Protein AF-A0A7S0EMN3-F1 (afdb_monomer_lite)

Sequence (270 aa):
RSTNPNSERSDKSTHEHTQQQQSMTTAVAKLRECLALQSAACDNGQRILQLCVIDHATGHGSTPHLHLQFHLGATRSTHTSPWSQIDHVTLADLRTAVAELPNTLQAPHPLLHIHPNNGGSNARNTPVPTQRSYVEELPRGKLSDASLLADRTCPVCIECFNAGDELVVLPCQGLHVSHWACLQPWLAMAHTCPSCRFELPTAKPAIPEGGAAPMQKAWAEMRRLQAPPPPAAIPLLVGAPVLGAPCTSTTPSWVRAGLSNARRLLPRAR

Radius of gyration: 29.7 Å; chains: 1; bounding box: 110×68×69 Å

InterPro domains:
  IPR001841 Zinc finger, RING-type [PF13639] (153-197)
  IPR001841 Zinc finger, RING-type [PS50089] (154-197)
  IPR013083 Zinc finger, RING/FYVE/PHD-type [G3DSA:3.30.40.10] (117-203)

Foldseek 3Di:
DDDDPVVVVVVVVVVVVVVLVVLLVVLLVVLLVVQVVQQVPQPDLKGFAAKEWEWPQPDPPDFTKIWIKTFIGRPPDTDIDPTDIGGNDGPVSVVVSQVPDDDDPSYHGHHYHYDYHPPDDDDPPQAFAADPVQLVLWQKDFFQALVVQVVHAALQPRHRDHGGFIKTFDLDPVRDIHGNVRVVVVRRRHQADSRPRPGHHGPDDPDPPPPPPSRVVNNVVSCVRNDHDDPDPDPPCPDDDDDDDDDDDDDDDDDDDDDDDDDDDDDDDD

pLDDT: mean 71.39, std 18.23, range [32.22, 96.5]

Secondary structure (DSSP, 8-state):
----TTHHHHHHHHHHHHHHHHHHHHHHHHHHHHHHHHHHT--TT-EEEEEEEEE-TTSTTSPPEEEEEEEEESSS-EEEPPPEEEET--HHHHHHHHHTS---SSSPPPEEEEEP---S-TTS-SPPPBPHHHHHHS-EEE-S-GGGGTT-B-TTT-PBP-TT-EEEE--STT--EEEHHHHHHHHHH-SB-TTT-PBPPBSS----TTTHHHHHHHHHHHHHHHSPPPPP--------------------------------------

Structure (mmCIF, N/CA/C/O backbone):
data_AF-A0A7S0EMN3-F1
#
_entry.id   AF-A0A7S0EMN3-F1
#
loop_
_atom_site.group_PDB
_atom_site.id
_atom_site.type_symbol
_atom_site.label_atom_id
_atom_site.label_alt_id
_atom_site.label_comp_id
_atom_site.label_asym_id
_atom_site.label_entity_id
_atom_site.label_seq_id
_atom_site.pdbx_PDB_ins_code
_atom_site.Cartn_x
_atom_site.Cartn_y
_atom_site.Cartn_z
_atom_site.occupancy
_atom_site.B_iso_or_equiv
_atom_site.auth_seq_id
_atom_site.auth_comp_id
_atom_site.auth_asym_id
_atom_site.auth_atom_id
_atom_site.pdbx_PDB_model_num
ATOM 1 N N . ARG A 1 1 ? 58.862 19.758 -31.520 1.00 40.88 1 ARG A N 1
ATOM 2 C CA . ARG A 1 1 ? 57.380 19.806 -31.500 1.00 40.88 1 ARG A CA 1
ATOM 3 C C . ARG A 1 1 ? 56.921 18.666 -30.596 1.00 40.88 1 ARG A C 1
ATOM 5 O O . ARG A 1 1 ? 56.812 17.549 -31.069 1.00 40.88 1 ARG A O 1
ATOM 12 N N . SER A 1 2 ? 56.828 18.922 -29.289 1.00 40.16 2 SER A N 1
ATOM 13 C CA . SER A 1 2 ? 56.463 17.909 -28.289 1.00 40.16 2 SER A CA 1
ATOM 14 C C . SER A 1 2 ? 54.959 18.019 -28.056 1.00 40.16 2 SER A C 1
ATOM 16 O O . SER A 1 2 ? 54.504 19.002 -27.476 1.00 40.16 2 SER A O 1
ATOM 18 N N . THR A 1 3 ? 54.177 17.100 -28.616 1.00 49.97 3 THR A N 1
ATOM 19 C CA . THR A 1 3 ? 52.733 17.013 -28.366 1.00 49.97 3 THR A CA 1
ATOM 20 C C . THR A 1 3 ? 52.535 16.340 -27.016 1.00 49.97 3 THR A C 1
ATOM 22 O O . THR A 1 3 ? 52.904 15.183 -26.835 1.00 49.97 3 THR A O 1
ATOM 25 N N . ASN A 1 4 ? 52.029 17.106 -26.053 1.00 42.38 4 ASN A N 1
ATOM 26 C CA . ASN A 1 4 ? 51.781 16.665 -24.689 1.00 42.38 4 ASN A CA 1
ATOM 27 C C . ASN A 1 4 ? 50.533 15.752 -24.672 1.00 42.38 4 ASN A C 1
ATOM 29 O O . ASN A 1 4 ? 49.439 16.257 -24.917 1.00 42.38 4 ASN A O 1
ATOM 33 N N . PRO A 1 5 ? 50.646 14.444 -24.376 1.00 48.62 5 PRO A N 1
ATOM 34 C CA . PRO A 1 5 ? 49.526 13.492 -24.450 1.00 48.62 5 PRO A CA 1
ATOM 35 C C . PRO A 1 5 ? 48.467 13.693 -23.348 1.00 48.62 5 PRO A C 1
ATOM 37 O O . PRO A 1 5 ? 47.473 12.972 -23.293 1.00 48.62 5 PRO A O 1
ATOM 40 N N . ASN A 1 6 ? 48.676 14.661 -22.449 1.00 46.03 6 ASN A N 1
ATOM 41 C CA . ASN A 1 6 ? 47.806 14.909 -21.304 1.00 46.03 6 ASN A CA 1
ATOM 42 C C . ASN A 1 6 ? 46.660 15.901 -21.592 1.00 46.03 6 ASN A C 1
ATOM 44 O O . ASN A 1 6 ? 45.712 15.952 -20.814 1.00 46.03 6 ASN A O 1
ATOM 48 N N . SER A 1 7 ? 46.702 16.668 -22.693 1.00 45.75 7 SER A N 1
ATOM 49 C CA . SER A 1 7 ? 45.587 17.561 -23.061 1.00 45.75 7 SER A CA 1
ATOM 50 C C . SER A 1 7 ? 44.411 16.794 -23.678 1.00 45.75 7 SER A C 1
ATOM 52 O O . SER A 1 7 ? 43.263 17.058 -23.344 1.00 45.75 7 SER A O 1
ATOM 54 N N . GLU A 1 8 ? 44.681 15.759 -24.481 1.00 43.41 8 GLU A N 1
ATOM 55 C CA . GLU A 1 8 ? 43.640 14.970 -25.165 1.00 43.41 8 GLU A CA 1
ATOM 56 C C . GLU A 1 8 ? 42.802 14.093 -24.211 1.00 43.41 8 GLU A C 1
ATOM 58 O O . GLU A 1 8 ? 41.670 13.724 -24.529 1.00 43.41 8 GLU A O 1
ATOM 63 N N . ARG A 1 9 ? 43.330 13.757 -23.025 1.00 44.34 9 ARG A N 1
ATOM 64 C CA . ARG A 1 9 ? 42.634 12.926 -22.025 1.00 44.34 9 ARG A CA 1
ATOM 65 C C . ARG A 1 9 ? 41.658 13.732 -21.156 1.00 44.34 9 ARG A C 1
ATOM 67 O O . ARG A 1 9 ? 40.607 13.202 -20.800 1.00 44.34 9 ARG A O 1
ATOM 74 N N . SER A 1 10 ? 41.963 14.999 -20.863 1.00 43.84 10 SER A N 1
ATOM 75 C CA . SER A 1 10 ? 41.033 15.909 -20.172 1.00 43.84 10 SER A CA 1
ATOM 76 C C . SER A 1 10 ? 39.867 16.339 -21.065 1.00 43.84 10 SER A C 1
ATOM 78 O O . SER A 1 10 ? 38.734 16.411 -20.586 1.00 43.84 10 SER A O 1
ATOM 80 N N . ASP A 1 11 ? 40.112 16.551 -22.360 1.00 52.00 11 ASP A N 1
ATOM 81 C CA . ASP A 1 11 ? 39.066 16.959 -23.306 1.00 52.00 11 ASP A CA 1
ATOM 82 C C . ASP A 1 11 ? 38.083 15.816 -23.608 1.00 52.00 11 ASP A C 1
ATOM 84 O O . ASP A 1 11 ? 36.878 16.053 -23.683 1.00 52.00 11 ASP A O 1
ATOM 88 N N . LYS A 1 12 ? 38.556 14.559 -23.682 1.00 50.62 12 LYS A N 1
ATOM 89 C CA . LYS A 1 12 ? 37.681 13.374 -23.798 1.00 50.62 12 LYS A CA 1
ATOM 90 C C . LYS A 1 12 ? 36.789 13.177 -22.577 1.00 50.62 12 LYS A C 1
ATOM 92 O O . LYS A 1 12 ? 35.583 13.050 -22.741 1.00 50.62 12 LYS A O 1
ATOM 97 N N . SER A 1 13 ? 37.366 13.240 -21.376 1.00 50.75 13 SER A N 1
ATOM 98 C CA . SER A 1 13 ? 36.611 13.115 -20.125 1.00 50.75 13 SER A CA 1
ATOM 99 C C . SER A 1 13 ? 35.532 14.200 -20.019 1.00 50.75 13 SER A C 1
ATOM 101 O O . SER A 1 13 ? 34.365 13.908 -19.775 1.00 50.75 13 SER A O 1
ATOM 103 N N . THR A 1 14 ? 35.878 15.457 -20.308 1.00 56.53 14 THR A N 1
ATOM 104 C CA . THR A 1 14 ? 34.922 16.575 -20.250 1.00 56.53 14 THR A CA 1
ATOM 105 C C . THR A 1 14 ? 33.814 16.450 -21.305 1.00 56.53 14 THR A C 1
ATOM 107 O O . THR A 1 14 ? 32.649 16.728 -21.003 1.00 56.53 14 THR A O 1
ATOM 110 N N . HIS A 1 15 ? 34.134 15.986 -22.520 1.00 54.12 15 HIS A N 1
ATOM 111 C CA . HIS A 1 15 ? 33.134 15.713 -23.556 1.00 54.12 15 HIS A CA 1
ATOM 112 C C . HIS A 1 15 ? 32.215 14.542 -23.195 1.00 54.12 15 HIS A C 1
ATOM 114 O O . HIS A 1 15 ? 31.003 14.682 -23.336 1.00 54.12 15 HIS A O 1
ATOM 120 N N . GLU A 1 16 ? 32.751 13.434 -22.681 1.00 52.94 16 GLU A N 1
ATOM 121 C CA . GLU A 1 16 ? 31.968 12.274 -22.234 1.00 52.94 16 GLU A CA 1
ATOM 122 C C . GLU A 1 16 ? 31.046 12.646 -21.067 1.00 52.94 16 GLU A C 1
ATOM 124 O O . GLU A 1 16 ? 29.853 12.352 -21.110 1.00 52.94 16 GLU A O 1
ATOM 129 N N . HIS A 1 17 ? 31.549 13.398 -20.083 1.00 56.47 17 HIS A N 1
ATOM 130 C CA . HIS A 1 17 ? 30.739 13.915 -18.980 1.00 56.47 17 HIS A CA 1
ATOM 131 C C . HIS A 1 17 ? 29.630 14.862 -19.465 1.00 56.47 17 HIS A C 1
ATOM 133 O O . HIS A 1 17 ? 28.491 14.742 -19.019 1.00 56.47 17 HIS A O 1
ATOM 139 N N . THR A 1 18 ? 29.916 15.763 -20.409 1.00 55.41 18 THR A N 1
ATOM 140 C CA . THR A 1 18 ? 28.910 16.695 -20.957 1.00 55.41 18 THR A CA 1
ATOM 141 C C . THR A 1 18 ? 27.853 15.966 -21.790 1.00 55.41 18 THR A C 1
ATOM 143 O O . THR A 1 18 ? 26.664 16.265 -21.685 1.00 55.41 18 THR A O 1
ATOM 146 N N . GLN A 1 19 ? 28.264 14.970 -22.576 1.00 58.19 19 GLN A N 1
ATOM 147 C CA . GLN A 1 19 ? 27.384 14.171 -23.430 1.00 58.19 19 GLN A CA 1
ATOM 148 C C . GLN A 1 19 ? 26.509 13.217 -22.602 1.00 58.19 19 GLN A C 1
ATOM 150 O O . GLN A 1 19 ? 25.326 13.039 -22.899 1.00 58.19 19 GLN A O 1
ATOM 155 N N . GLN A 1 20 ? 27.047 12.673 -21.509 1.00 55.66 20 GLN A N 1
ATOM 156 C CA . GLN A 1 20 ? 26.299 11.878 -20.537 1.00 55.66 20 GLN A CA 1
ATOM 157 C C . GLN A 1 20 ? 25.309 12.748 -19.746 1.00 55.66 20 GLN A C 1
ATOM 159 O O . GLN A 1 20 ? 24.150 12.360 -19.597 1.00 55.66 20 GLN A O 1
ATOM 164 N N . GLN A 1 21 ? 25.701 13.967 -19.358 1.00 55.84 21 GLN A N 1
ATOM 165 C CA . GLN A 1 21 ? 24.810 14.943 -18.719 1.00 55.84 21 GLN A CA 1
ATOM 166 C C . GLN A 1 21 ? 23.668 15.387 -19.657 1.00 55.84 21 GLN A C 1
ATOM 168 O O . GLN A 1 21 ? 22.520 15.463 -19.226 1.00 55.84 21 GLN A O 1
ATOM 173 N N . GLN A 1 22 ? 23.951 15.641 -20.943 1.00 58.75 22 GLN A N 1
ATOM 174 C CA . GLN A 1 22 ? 22.946 16.005 -21.958 1.00 58.75 22 GLN A CA 1
ATOM 175 C C . GLN A 1 22 ? 22.002 14.845 -22.314 1.00 58.75 22 GLN A C 1
ATOM 177 O O . GLN A 1 22 ? 20.811 15.061 -22.552 1.00 58.75 22 GLN A O 1
ATOM 182 N N . SER A 1 23 ? 22.508 13.609 -22.324 1.00 57.28 23 SER A N 1
ATOM 183 C CA . SER A 1 23 ? 21.687 12.408 -22.511 1.00 57.28 23 SER A CA 1
ATOM 184 C C . SER A 1 23 ? 20.709 12.217 -21.344 1.00 57.28 23 SER A C 1
ATOM 186 O O . SER A 1 23 ? 19.511 12.038 -21.565 1.00 57.28 23 SER A O 1
ATOM 188 N N . MET A 1 24 ? 21.184 12.375 -20.102 1.00 58.09 24 MET A N 1
ATOM 189 C CA . MET A 1 24 ? 20.351 12.272 -18.897 1.00 58.09 24 MET A CA 1
ATOM 190 C C . MET A 1 24 ? 19.282 13.373 -18.816 1.00 58.09 24 MET A C 1
ATOM 192 O O . MET A 1 24 ? 18.127 13.083 -18.507 1.00 58.09 24 MET A O 1
ATOM 196 N N . THR A 1 25 ? 19.605 14.628 -19.149 1.00 67.31 25 THR A N 1
ATOM 197 C CA . THR A 1 25 ? 18.603 15.715 -19.145 1.00 67.31 25 THR A CA 1
ATOM 198 C C . THR A 1 25 ? 17.527 15.521 -20.215 1.00 67.31 25 THR A C 1
ATOM 200 O O . THR A 1 25 ? 16.350 15.784 -19.959 1.00 67.31 25 THR A O 1
ATOM 203 N N . THR A 1 26 ? 17.896 14.989 -21.382 1.00 74.12 26 THR A N 1
ATOM 204 C CA . THR A 1 26 ? 16.947 14.640 -22.453 1.00 74.12 26 THR A CA 1
ATOM 205 C C . THR A 1 26 ? 16.046 13.467 -22.050 1.00 74.12 26 THR A C 1
ATOM 207 O O . THR A 1 26 ? 14.854 13.457 -22.357 1.00 74.12 26 THR A O 1
ATOM 210 N N . ALA A 1 27 ? 16.588 12.489 -21.327 1.00 71.75 27 ALA A N 1
ATOM 211 C CA . ALA A 1 27 ? 15.856 11.317 -20.859 1.00 71.75 27 ALA A CA 1
ATOM 212 C C . ALA A 1 27 ? 14.788 11.666 -19.807 1.00 71.75 27 ALA A C 1
ATOM 214 O O . ALA A 1 27 ? 13.637 11.237 -19.911 1.00 71.75 27 ALA A O 1
ATOM 215 N N . VAL A 1 28 ? 15.129 12.533 -18.849 1.00 74.62 28 VAL A N 1
ATOM 216 C CA . VAL A 1 28 ? 14.168 13.056 -17.862 1.00 74.62 28 VAL A CA 1
ATOM 217 C C . VAL A 1 28 ? 13.097 13.927 -18.529 1.00 74.62 28 VAL A C 1
ATOM 219 O O . VAL A 1 28 ? 11.931 13.877 -18.137 1.00 74.62 28 VAL A O 1
ATOM 222 N N . ALA A 1 29 ? 13.445 14.684 -19.576 1.00 78.88 29 ALA A N 1
ATOM 223 C CA . ALA A 1 29 ? 12.465 15.441 -20.355 1.00 78.88 29 ALA A CA 1
ATOM 224 C C . ALA A 1 29 ? 11.449 14.520 -21.057 1.00 78.88 29 ALA A C 1
ATOM 226 O O . ALA A 1 29 ? 10.248 14.757 -20.944 1.00 78.88 29 ALA A O 1
ATOM 227 N N . LYS A 1 30 ? 11.907 13.425 -21.683 1.00 79.00 30 LYS A N 1
ATOM 228 C CA . LYS A 1 30 ? 11.027 12.401 -22.283 1.00 79.00 30 LYS A CA 1
ATOM 229 C C . LYS A 1 30 ? 10.105 11.750 -21.256 1.00 79.00 30 LYS A C 1
ATOM 231 O O . LYS A 1 30 ? 8.939 11.494 -21.544 1.00 79.00 30 LYS A O 1
ATOM 236 N N . LEU A 1 31 ? 10.610 11.497 -20.049 1.00 82.38 31 LEU A N 1
ATOM 237 C CA . LEU A 1 31 ? 9.802 10.974 -18.952 1.00 82.38 31 LEU A CA 1
ATOM 238 C C . LEU A 1 31 ? 8.687 11.953 -18.552 1.00 82.38 31 LEU A C 1
ATOM 240 O O . LEU A 1 31 ? 7.529 11.547 -18.433 1.00 82.38 31 LEU A O 1
ATOM 244 N N . ARG A 1 32 ? 9.018 13.238 -18.374 1.00 81.31 32 ARG A N 1
ATOM 245 C CA . ARG A 1 32 ? 8.029 14.283 -18.063 1.00 81.31 32 ARG A CA 1
ATOM 246 C C . ARG A 1 32 ? 6.999 14.440 -19.182 1.00 81.31 32 ARG A C 1
ATOM 248 O O . ARG A 1 32 ? 5.809 14.539 -18.898 1.00 81.31 32 ARG A O 1
ATOM 255 N N . GLU A 1 33 ? 7.436 14.410 -20.437 1.00 82.81 33 GLU A N 1
ATOM 256 C CA . GLU A 1 33 ? 6.554 14.463 -21.605 1.00 82.81 33 GLU A CA 1
ATOM 257 C C . GLU A 1 33 ? 5.614 13.251 -21.655 1.00 82.81 33 GLU A C 1
ATOM 259 O O . GLU A 1 33 ? 4.415 13.415 -21.856 1.00 82.81 33 GLU A O 1
ATOM 264 N N . CYS A 1 34 ? 6.113 12.044 -21.376 1.00 80.12 34 CYS A N 1
ATOM 265 C CA . CYS A 1 34 ? 5.291 10.837 -21.307 1.00 80.12 34 CYS A CA 1
ATOM 266 C C . CYS A 1 34 ? 4.221 10.938 -20.205 1.00 80.12 34 CYS A C 1
ATOM 268 O O . CYS A 1 34 ? 3.050 10.651 -20.456 1.00 80.12 34 CYS A O 1
ATOM 270 N N . LEU A 1 35 ? 4.594 11.414 -19.011 1.00 81.56 35 LEU A N 1
ATOM 271 C CA . LEU A 1 35 ? 3.655 11.666 -17.911 1.00 81.56 35 LEU A CA 1
ATOM 272 C C . LEU A 1 35 ? 2.586 12.700 -18.297 1.00 81.56 35 LEU A C 1
ATOM 274 O O . LEU A 1 35 ? 1.409 12.501 -17.996 1.00 81.56 35 LEU A O 1
ATOM 278 N N . ALA A 1 36 ? 2.983 13.774 -18.984 1.00 79.50 36 ALA A N 1
ATOM 279 C CA . ALA A 1 36 ? 2.085 14.833 -19.436 1.00 79.50 36 ALA A CA 1
ATOM 280 C C . ALA A 1 36 ? 1.140 14.375 -20.558 1.00 79.50 36 ALA A C 1
ATOM 282 O O . ALA A 1 36 ? -0.038 14.713 -20.543 1.00 79.50 36 ALA A O 1
ATOM 283 N N . LEU A 1 37 ? 1.620 13.576 -21.512 1.00 78.69 37 LEU A N 1
ATOM 284 C CA . LEU A 1 37 ? 0.790 13.029 -22.587 1.00 78.69 37 LEU A CA 1
ATOM 285 C C . LEU A 1 37 ? -0.252 12.050 -22.044 1.00 78.69 37 LEU A C 1
ATOM 287 O O . LEU A 1 37 ? -1.408 12.105 -22.450 1.00 78.69 37 LEU A O 1
ATOM 291 N N . GLN A 1 38 ? 0.129 11.182 -21.104 1.00 78.00 38 GLN A N 1
ATOM 292 C CA . GLN A 1 38 ? -0.807 10.236 -20.489 1.00 78.00 38 GLN A CA 1
ATOM 293 C C . GLN A 1 38 ? -1.816 10.937 -19.570 1.00 78.00 38 GLN A C 1
ATOM 295 O O . GLN A 1 38 ? -2.973 10.524 -19.510 1.00 78.00 38 GLN A O 1
ATOM 300 N N . SER A 1 39 ? -1.415 12.014 -18.883 1.00 73.75 39 SER A N 1
ATOM 301 C CA . SER A 1 39 ? -2.352 12.825 -18.098 1.00 73.75 39 SER A CA 1
ATOM 302 C C . SER A 1 39 ? -3.292 13.647 -18.985 1.00 73.75 39 SER A C 1
ATOM 304 O O . SER A 1 39 ? -4.473 13.745 -18.670 1.00 73.75 39 SER A O 1
ATOM 306 N N . ALA A 1 40 ? -2.811 14.171 -20.116 1.00 72.44 40 ALA A N 1
ATOM 307 C CA . ALA A 1 40 ? -3.624 14.893 -21.096 1.00 72.44 40 ALA A CA 1
ATOM 308 C C . ALA A 1 40 ? -4.567 13.974 -21.890 1.00 72.44 40 ALA A C 1
ATOM 310 O O . ALA A 1 40 ? -5.635 14.412 -22.301 1.00 72.44 40 ALA A O 1
ATOM 311 N N . ALA A 1 41 ? -4.197 12.703 -22.081 1.00 68.94 41 ALA A N 1
ATOM 312 C CA . ALA A 1 41 ? -5.037 11.684 -22.714 1.00 68.94 41 ALA A CA 1
ATOM 313 C C . ALA A 1 41 ? -6.179 11.180 -21.809 1.00 68.94 41 ALA A C 1
ATOM 315 O O . ALA A 1 41 ? -7.000 10.373 -22.242 1.00 68.94 41 ALA A O 1
ATOM 316 N N . CYS A 1 42 ? -6.231 11.617 -20.548 1.00 69.31 42 CYS A N 1
ATOM 317 C CA . CYS A 1 42 ? -7.336 11.309 -19.653 1.00 69.31 42 CYS A CA 1
ATOM 318 C C . CYS A 1 42 ? -8.549 12.206 -19.965 1.00 69.31 42 CYS A C 1
ATOM 320 O O . CYS A 1 42 ? -8.602 13.360 -19.542 1.00 69.31 42 CYS A O 1
ATOM 322 N N . ASP A 1 43 ? -9.556 11.668 -20.654 1.00 64.12 43 ASP A N 1
ATOM 323 C CA . ASP A 1 43 ? -10.833 12.360 -20.875 1.00 64.12 43 ASP A CA 1
ATOM 324 C C . ASP A 1 43 ? -11.715 12.373 -19.606 1.00 64.12 43 ASP A C 1
ATOM 326 O O . ASP A 1 43 ? -11.606 11.505 -18.737 1.00 64.12 43 ASP A O 1
ATOM 330 N N . ASN A 1 44 ? -12.650 13.330 -19.510 1.00 60.00 44 ASN A N 1
ATOM 331 C CA . ASN A 1 44 ? -13.772 13.336 -18.550 1.00 60.00 44 ASN A CA 1
ATOM 332 C C . ASN A 1 44 ? -13.410 12.966 -17.091 1.00 60.00 44 ASN A C 1
ATOM 334 O O . ASN A 1 44 ? -14.018 12.078 -16.489 1.00 60.00 44 ASN A O 1
ATOM 338 N N . GLY A 1 45 ? -12.433 13.655 -16.495 1.00 66.00 45 GLY A N 1
ATOM 339 C CA . GLY A 1 45 ? -12.100 13.498 -15.071 1.00 66.00 45 GLY A CA 1
ATOM 340 C C . GLY A 1 45 ? -11.369 12.197 -14.717 1.00 66.00 45 GLY A C 1
ATOM 341 O O . GLY A 1 45 ? -11.255 11.866 -13.535 1.00 66.00 45 GLY A O 1
ATOM 342 N N . GLN A 1 46 ? -10.876 11.454 -15.712 1.00 72.56 46 GLN A N 1
ATOM 343 C CA . GLN A 1 46 ? -9.921 10.371 -15.492 1.00 72.56 46 GLN A CA 1
ATOM 344 C C . GLN A 1 46 ? -8.557 10.929 -15.065 1.00 72.56 46 GLN A C 1
ATOM 346 O O . GLN A 1 46 ? -8.212 12.076 -15.347 1.00 72.56 46 GLN A O 1
ATOM 351 N N . ARG A 1 47 ? -7.772 10.111 -14.364 1.00 78.38 47 ARG A N 1
ATOM 352 C CA . ARG A 1 47 ? -6.390 10.435 -13.998 1.00 78.38 47 ARG A CA 1
ATOM 353 C C . ARG A 1 47 ? -5.524 9.186 -13.969 1.00 78.38 47 ARG A C 1
ATOM 355 O O . ARG A 1 47 ? -6.038 8.068 -13.939 1.00 78.38 47 ARG A O 1
ATOM 362 N N . ILE A 1 48 ? -4.213 9.382 -13.877 1.00 82.31 48 ILE A N 1
ATOM 363 C CA . ILE A 1 48 ? -3.268 8.301 -13.590 1.00 82.31 48 ILE A CA 1
ATOM 364 C C . ILE A 1 48 ? -3.470 7.862 -12.134 1.00 82.31 48 ILE A C 1
ATOM 366 O O . ILE A 1 48 ? -3.211 8.622 -11.203 1.00 82.31 48 ILE A O 1
ATOM 370 N N . LEU A 1 49 ? -3.958 6.641 -11.933 1.00 79.75 49 LEU A N 1
ATOM 371 C CA . LEU A 1 49 ? -4.161 6.050 -10.609 1.00 79.75 49 LEU A CA 1
ATOM 372 C C . LEU A 1 49 ? -2.905 5.320 -10.135 1.00 79.75 49 LEU A C 1
ATOM 374 O O . LEU A 1 49 ? -2.494 5.472 -8.986 1.00 79.75 49 LEU A O 1
ATOM 378 N N . GLN A 1 50 ? -2.289 4.550 -11.034 1.00 81.69 50 GLN A N 1
ATOM 379 C CA . GLN A 1 50 ? -1.117 3.739 -10.734 1.00 81.69 50 GLN A CA 1
ATOM 380 C C . GLN A 1 50 ? -0.141 3.722 -1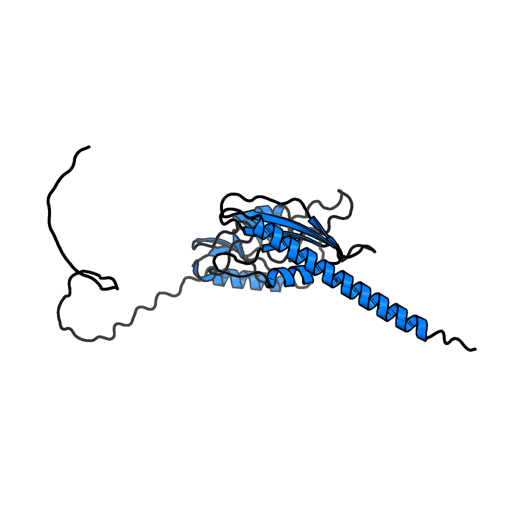1.913 1.00 81.69 50 GLN A C 1
ATOM 382 O O . GLN A 1 50 ? -0.540 3.633 -13.075 1.00 81.69 50 GLN A O 1
ATOM 387 N N . LEU A 1 51 ? 1.143 3.782 -11.587 1.00 85.69 51 LEU A N 1
ATOM 388 C CA . LEU A 1 51 ? 2.285 3.686 -12.486 1.00 85.69 51 LEU A CA 1
ATOM 389 C C . LEU A 1 51 ? 3.054 2.410 -12.147 1.00 85.69 51 LEU A C 1
ATOM 391 O O . LEU A 1 51 ? 3.715 2.326 -11.109 1.00 85.69 51 LEU A O 1
ATOM 395 N N . CYS A 1 52 ? 2.948 1.413 -13.016 1.00 81.56 52 CYS A N 1
ATOM 396 C CA . CYS A 1 52 ? 3.708 0.177 -12.931 1.00 81.56 52 CYS A CA 1
ATOM 397 C C . CYS A 1 52 ? 5.094 0.381 -13.556 1.00 81.56 52 CYS A C 1
ATOM 399 O O . CYS A 1 52 ? 5.188 0.928 -14.650 1.00 81.56 52 CYS A O 1
ATOM 401 N N . VAL A 1 53 ? 6.166 -0.027 -12.872 1.00 85.88 53 VAL A N 1
ATOM 402 C CA . VAL A 1 53 ? 7.558 0.262 -13.266 1.00 85.88 53 VAL A CA 1
ATOM 403 C C . VAL A 1 53 ? 8.387 -1.013 -13.247 1.00 85.88 53 VAL A C 1
ATOM 405 O O . VAL A 1 53 ? 8.436 -1.665 -12.214 1.00 85.88 53 VAL A O 1
ATOM 408 N N . ILE A 1 54 ? 9.091 -1.361 -14.320 1.00 82.12 54 ILE A N 1
ATOM 409 C CA . ILE A 1 54 ? 10.159 -2.375 -14.275 1.00 82.12 54 ILE A CA 1
ATOM 410 C C . ILE A 1 54 ? 11.491 -1.638 -14.377 1.00 82.12 54 ILE A C 1
ATOM 412 O O . ILE A 1 54 ? 11.710 -0.893 -15.331 1.00 82.12 54 ILE A O 1
ATOM 416 N N . ASP A 1 55 ? 12.356 -1.823 -13.381 1.00 80.62 55 ASP A N 1
ATOM 417 C CA . ASP A 1 55 ? 13.667 -1.179 -13.327 1.00 80.62 55 ASP A CA 1
ATOM 418 C C . ASP A 1 55 ? 14.762 -2.115 -13.854 1.00 80.62 55 ASP A C 1
ATOM 420 O O . ASP A 1 55 ? 15.052 -3.156 -13.254 1.00 80.62 55 ASP A O 1
ATOM 424 N N . HIS A 1 56 ? 15.375 -1.733 -14.976 1.00 72.88 56 HIS A N 1
ATOM 425 C CA . HIS A 1 56 ? 16.508 -2.433 -15.580 1.00 72.88 56 HIS A CA 1
ATOM 426 C C . HIS A 1 56 ? 17.850 -1.721 -15.333 1.00 72.88 56 HIS A C 1
ATOM 428 O O . HIS A 1 56 ? 18.850 -2.063 -15.967 1.00 72.88 56 HIS A O 1
ATOM 434 N N . ALA A 1 57 ? 17.926 -0.776 -14.387 1.00 60.69 57 ALA A N 1
ATOM 435 C CA . ALA A 1 57 ? 19.145 -0.015 -14.094 1.00 60.69 57 ALA A CA 1
ATOM 436 C C . ALA A 1 57 ? 20.335 -0.857 -13.587 1.00 60.69 57 ALA A C 1
ATOM 438 O O . ALA A 1 57 ? 21.457 -0.358 -13.548 1.00 60.69 57 ALA A O 1
ATOM 439 N N . THR A 1 58 ? 20.123 -2.125 -13.217 1.00 56.47 58 THR A N 1
ATOM 440 C CA . THR A 1 58 ? 21.144 -3.004 -12.614 1.00 56.47 58 THR A CA 1
ATOM 441 C C . THR A 1 58 ? 21.518 -4.231 -13.459 1.00 56.47 58 THR A C 1
ATOM 443 O O . THR A 1 58 ? 22.292 -5.075 -13.007 1.00 56.47 58 THR A O 1
ATOM 446 N N . GLY A 1 59 ? 21.008 -4.353 -14.691 1.00 50.72 59 GLY A N 1
ATOM 447 C CA . GLY A 1 59 ? 21.314 -5.477 -15.584 1.00 50.72 59 GLY A CA 1
ATOM 448 C C . GLY A 1 59 ? 22.653 -5.316 -16.316 1.00 50.72 59 GLY A C 1
ATOM 449 O O . GLY A 1 59 ? 22.854 -4.337 -17.025 1.00 50.72 59 GLY A O 1
ATOM 450 N N . HIS A 1 60 ? 23.556 -6.288 -16.148 1.00 47.97 60 HIS A N 1
ATOM 451 C CA . HIS A 1 60 ? 24.855 -6.456 -16.825 1.00 47.97 60 HIS A CA 1
ATOM 452 C C . HIS A 1 60 ? 25.018 -5.700 -18.172 1.00 47.97 60 HIS A C 1
ATOM 454 O O . HIS A 1 60 ? 24.629 -6.193 -19.226 1.00 47.97 60 HIS A O 1
ATOM 460 N N . GLY A 1 61 ? 25.667 -4.529 -18.149 1.00 54.66 61 GLY A N 1
ATOM 461 C CA . GLY A 1 61 ? 26.230 -3.869 -19.339 1.00 54.66 61 GLY A CA 1
ATOM 462 C C . GLY A 1 61 ? 25.263 -3.128 -20.273 1.00 54.66 61 GLY A C 1
ATOM 463 O O . GLY A 1 61 ? 25.725 -2.582 -21.273 1.00 54.66 61 GLY A O 1
ATOM 464 N N . SER A 1 62 ? 23.961 -3.071 -19.975 1.00 61.38 62 SER A N 1
ATOM 465 C CA . SER A 1 62 ? 22.992 -2.274 -20.746 1.00 61.38 62 SER A CA 1
ATOM 466 C C . SER A 1 62 ? 22.778 -0.882 -20.147 1.00 61.38 62 SER A C 1
ATOM 468 O O . SER A 1 62 ? 22.929 -0.680 -18.944 1.00 61.38 62 SER A O 1
ATOM 470 N N . THR A 1 63 ? 22.385 0.085 -20.977 1.00 68.12 63 THR A N 1
ATOM 471 C CA . THR A 1 63 ? 21.973 1.421 -20.526 1.00 68.12 63 THR A CA 1
ATOM 472 C C . THR A 1 63 ? 20.798 1.320 -19.542 1.00 68.12 63 THR A C 1
ATOM 474 O O . THR A 1 63 ? 19.864 0.552 -19.804 1.00 68.12 63 THR A O 1
ATOM 477 N N . PRO A 1 64 ? 20.813 2.071 -18.422 1.00 75.00 64 PRO A N 1
ATOM 478 C CA . PRO A 1 64 ? 19.735 2.018 -17.440 1.00 75.00 64 PRO A CA 1
ATOM 479 C C . PRO A 1 64 ? 18.440 2.492 -18.093 1.00 75.00 64 PRO A C 1
ATOM 481 O O . PRO A 1 64 ? 18.425 3.546 -18.724 1.00 75.00 64 PRO A O 1
ATOM 484 N N . HIS A 1 65 ? 17.375 1.708 -17.981 1.00 81.94 65 HIS A N 1
ATOM 485 C CA . HIS A 1 65 ? 16.084 2.035 -18.573 1.00 81.94 65 HIS A CA 1
ATOM 486 C C . HIS A 1 65 ? 14.945 1.542 -17.685 1.00 81.94 65 HIS A C 1
ATOM 488 O O . HIS A 1 65 ? 15.088 0.568 -16.939 1.00 81.94 65 HIS A O 1
ATOM 494 N N . LEU A 1 66 ? 13.809 2.224 -17.779 1.00 85.88 66 LEU A N 1
ATOM 495 C CA . LEU A 1 66 ? 12.580 1.858 -17.087 1.00 85.88 66 LEU A CA 1
ATOM 496 C C . LEU A 1 66 ? 11.530 1.432 -18.106 1.00 85.88 66 LEU A C 1
ATOM 498 O O . LEU A 1 66 ? 11.383 2.075 -19.144 1.00 85.88 66 LEU A O 1
ATOM 502 N N . HIS A 1 67 ? 10.759 0.393 -17.802 1.00 84.62 67 HIS A N 1
ATOM 503 C CA . HIS A 1 67 ? 9.494 0.144 -18.499 1.00 84.62 67 HIS A CA 1
ATOM 504 C C . HIS A 1 67 ? 8.360 0.676 -17.635 1.00 84.62 67 HIS A C 1
ATOM 506 O O . HIS A 1 67 ? 8.293 0.345 -16.454 1.00 84.62 67 HIS A O 1
ATOM 512 N N . LEU A 1 68 ? 7.483 1.496 -18.209 1.00 87.62 68 LEU A N 1
ATOM 513 C CA . LEU A 1 68 ? 6.356 2.117 -17.516 1.00 87.62 68 LEU A CA 1
ATOM 514 C C . LEU A 1 68 ? 5.029 1.656 -18.114 1.00 87.62 68 LEU A C 1
ATOM 516 O O . LEU A 1 68 ? 4.866 1.656 -19.332 1.00 87.62 68 LEU A O 1
ATOM 520 N N . GLN A 1 69 ? 4.066 1.330 -17.259 1.00 86.38 69 GLN A N 1
ATOM 521 C CA . GLN A 1 69 ? 2.676 1.090 -17.636 1.00 86.38 69 GLN A CA 1
ATOM 522 C C . GLN A 1 69 ? 1.747 1.942 -16.767 1.00 86.38 69 GLN A C 1
ATOM 524 O O . GLN A 1 69 ? 1.888 1.999 -15.545 1.00 86.38 69 GLN A O 1
ATOM 529 N N . PHE A 1 70 ? 0.781 2.601 -17.401 1.00 87.44 70 PHE A N 1
ATOM 530 C CA . PHE A 1 70 ? -0.111 3.565 -16.769 1.00 87.44 70 PHE A CA 1
ATOM 531 C C . PHE A 1 70 ? -1.505 2.963 -16.614 1.00 87.44 70 PHE A C 1
ATOM 533 O O . PHE A 1 70 ? -2.105 2.514 -17.589 1.00 87.44 70 PHE A O 1
ATOM 540 N N . HIS A 1 71 ? -2.037 2.985 -15.396 1.00 83.88 71 HIS A N 1
ATOM 541 C CA . HIS A 1 71 ? -3.430 2.660 -15.106 1.00 83.88 71 HIS A CA 1
ATOM 542 C C . HIS A 1 71 ? -4.206 3.968 -14.949 1.00 83.88 71 HIS A C 1
ATOM 544 O O . HIS A 1 71 ? -3.990 4.715 -13.991 1.00 83.88 71 HIS A O 1
ATOM 550 N N . LEU A 1 72 ? -5.096 4.246 -15.895 1.00 85.19 72 LEU A N 1
ATOM 551 C CA . LEU A 1 72 ? -5.887 5.469 -15.989 1.00 85.19 72 LEU A CA 1
ATOM 552 C C . LEU A 1 72 ? -7.330 5.182 -15.566 1.00 85.19 72 LEU A C 1
ATOM 554 O O . LEU A 1 72 ? -7.892 4.165 -15.967 1.00 85.19 72 LEU A O 1
ATOM 558 N N . GLY A 1 73 ? -7.956 6.050 -14.775 1.00 77.31 73 GLY A N 1
ATOM 559 C CA . GLY A 1 73 ? -9.358 5.863 -14.397 1.00 77.31 73 GLY A CA 1
ATOM 560 C C . GLY A 1 73 ? -9.931 6.970 -13.521 1.00 77.31 73 GLY A C 1
ATOM 561 O O . GLY A 1 73 ? -9.209 7.848 -13.054 1.00 77.31 73 GLY A O 1
ATOM 562 N N . ALA A 1 74 ? -11.250 6.915 -13.306 1.00 68.38 74 ALA A N 1
ATOM 563 C CA . ALA A 1 74 ? -11.994 7.901 -12.513 1.00 68.38 74 ALA A CA 1
ATOM 564 C C . ALA A 1 7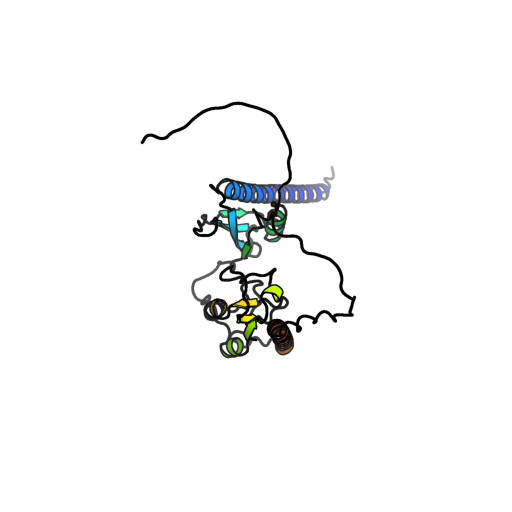4 ? -12.650 7.329 -11.240 1.00 68.38 74 ALA A C 1
ATOM 566 O O . ALA A 1 74 ? -12.916 8.105 -10.335 1.00 68.38 74 ALA A O 1
ATOM 567 N N . THR A 1 75 ? -12.937 6.015 -11.164 1.00 58.34 75 THR A N 1
ATOM 568 C CA . THR A 1 75 ? -13.376 5.254 -9.953 1.00 58.34 75 THR A CA 1
ATOM 569 C C . THR A 1 75 ? -13.926 3.855 -10.290 1.00 58.34 75 THR A C 1
ATOM 571 O O . THR A 1 75 ? -13.916 2.991 -9.422 1.00 58.34 75 THR A O 1
ATOM 574 N N . ARG A 1 76 ? -14.428 3.605 -11.516 1.00 48.31 76 ARG A N 1
ATOM 575 C CA . ARG A 1 76 ? -15.108 2.331 -11.878 1.00 48.31 76 ARG A CA 1
ATOM 576 C C . ARG A 1 76 ? -14.592 1.608 -13.127 1.00 48.31 76 ARG A C 1
ATOM 578 O O . ARG A 1 76 ? -14.896 0.436 -13.306 1.00 48.31 76 ARG A O 1
ATOM 585 N N . SER A 1 77 ? -13.815 2.275 -13.974 1.00 54.81 77 SER A N 1
ATOM 586 C CA . SER A 1 77 ? -13.161 1.668 -15.137 1.00 54.81 77 SER A CA 1
ATOM 587 C C . SER A 1 77 ? -11.698 2.083 -15.152 1.00 54.81 77 SER A C 1
ATOM 589 O O . SER A 1 77 ? -11.401 3.281 -15.134 1.00 54.81 77 SER A O 1
ATOM 591 N N . THR A 1 78 ? -10.802 1.101 -15.160 1.00 70.06 78 THR A N 1
ATOM 592 C CA . THR A 1 78 ? -9.362 1.308 -15.294 1.00 70.06 78 THR A CA 1
ATOM 593 C C . THR A 1 78 ? -8.936 0.893 -16.698 1.00 70.06 78 THR A C 1
ATOM 595 O O . THR A 1 78 ? -9.090 -0.261 -17.090 1.00 70.06 78 THR A O 1
ATOM 598 N N . HIS A 1 79 ? -8.442 1.844 -17.487 1.00 77.75 79 HIS A N 1
ATOM 599 C CA . HIS A 1 79 ? -7.760 1.560 -18.746 1.00 77.75 79 HIS A CA 1
ATOM 600 C C . HIS A 1 79 ? -6.263 1.429 -18.470 1.00 77.75 79 HIS A C 1
ATOM 602 O O . HIS A 1 79 ? -5.713 2.161 -17.648 1.00 77.75 79 HIS A O 1
ATOM 608 N N . THR A 1 80 ? -5.593 0.510 -19.152 1.00 82.75 80 THR A N 1
ATOM 609 C CA . THR A 1 80 ? -4.154 0.286 -18.998 1.00 82.75 80 THR A CA 1
ATOM 610 C C . THR A 1 80 ? -3.439 0.606 -20.293 1.00 82.75 80 THR A C 1
ATOM 612 O O . THR A 1 80 ? -3.814 0.086 -21.343 1.00 82.75 80 THR A O 1
ATOM 615 N N . SER A 1 81 ? -2.396 1.427 -20.225 1.00 81.75 81 SER A N 1
ATOM 616 C CA . SER A 1 81 ? -1.545 1.696 -21.379 1.00 81.75 81 SER A CA 1
ATOM 617 C C . SER A 1 81 ? -0.694 0.465 -21.737 1.00 81.75 81 SER A C 1
ATOM 619 O O . SER A 1 81 ? -0.436 -0.391 -20.878 1.00 81.75 81 SER A O 1
ATOM 621 N N . PRO A 1 82 ? -0.179 0.383 -22.976 1.00 81.56 82 PRO A N 1
ATOM 622 C CA . PRO A 1 82 ? 0.947 -0.497 -23.268 1.00 81.56 82 PRO A CA 1
ATOM 623 C C . PRO A 1 82 ? 2.174 -0.111 -22.426 1.00 81.56 82 PRO A C 1
ATOM 625 O O . PRO A 1 82 ? 2.256 1.004 -21.898 1.00 81.56 82 PRO A O 1
ATOM 628 N N . TRP A 1 83 ? 3.119 -1.045 -22.305 1.00 83.25 83 TRP A N 1
ATOM 629 C CA . TRP A 1 83 ? 4.415 -0.788 -21.684 1.00 83.25 83 TRP A CA 1
ATOM 630 C C . TRP A 1 83 ? 5.260 0.122 -22.576 1.00 83.25 83 TRP A C 1
ATOM 632 O O . TRP A 1 83 ? 5.457 -0.167 -23.756 1.00 83.25 83 TRP A O 1
ATOM 642 N N . SER A 1 84 ? 5.781 1.194 -21.989 1.00 82.75 84 SER A N 1
ATOM 643 C CA . SER A 1 84 ? 6.657 2.159 -22.649 1.00 82.75 84 SER A CA 1
ATOM 644 C C . SER A 1 84 ? 8.050 2.086 -22.039 1.00 82.75 84 SER A C 1
ATOM 646 O O . SER A 1 84 ? 8.205 2.272 -20.832 1.00 82.75 84 SER A O 1
ATOM 648 N N . GLN A 1 85 ? 9.065 1.830 -22.862 1.00 85.81 85 GLN A N 1
ATOM 649 C CA . GLN A 1 85 ? 10.464 1.854 -22.440 1.00 85.81 85 GLN A CA 1
ATOM 650 C C . GLN A 1 85 ? 11.014 3.282 -22.493 1.00 85.81 85 GLN A C 1
ATOM 652 O O . GLN A 1 85 ? 10.852 3.979 -23.495 1.00 85.81 85 GLN A O 1
ATOM 657 N N . ILE A 1 86 ? 11.685 3.702 -21.421 1.00 84.19 86 ILE A N 1
ATOM 658 C CA . ILE A 1 86 ? 12.387 4.982 -21.335 1.00 84.19 86 ILE A CA 1
ATOM 659 C C . ILE A 1 86 ? 13.839 4.717 -20.947 1.00 84.19 86 ILE A C 1
ATOM 661 O O . ILE A 1 86 ? 14.131 4.297 -19.826 1.00 84.19 86 ILE A O 1
ATOM 665 N N . ASP A 1 87 ? 14.739 4.964 -21.893 1.00 83.44 87 ASP A N 1
ATOM 666 C CA . ASP A 1 87 ? 16.178 4.779 -21.725 1.00 83.44 87 ASP A CA 1
ATOM 667 C C . ASP A 1 87 ? 16.839 5.953 -21.002 1.00 83.44 87 ASP A C 1
ATOM 669 O O . ASP A 1 87 ? 16.373 7.088 -21.081 1.00 83.44 87 ASP A O 1
ATOM 673 N N . HIS A 1 88 ? 17.970 5.677 -20.354 1.00 81.62 88 HIS A N 1
ATOM 674 C CA . HIS A 1 88 ? 18.797 6.628 -19.605 1.00 81.62 88 HIS A CA 1
ATOM 675 C C . HIS A 1 88 ? 18.078 7.304 -18.427 1.00 81.62 88 HIS A C 1
ATOM 677 O O . HIS A 1 88 ? 18.408 8.430 -18.058 1.00 81.62 88 HIS A O 1
ATOM 683 N N . VAL A 1 89 ? 17.113 6.608 -17.823 1.00 80.44 89 VAL A N 1
ATOM 684 C CA . VAL A 1 89 ? 16.335 7.076 -16.666 1.00 80.44 89 VAL A CA 1
ATOM 685 C C . VAL A 1 89 ? 16.453 6.068 -15.533 1.00 80.44 89 VAL A C 1
ATOM 687 O O . VAL A 1 89 ? 16.413 4.857 -15.759 1.00 80.44 89 VAL A O 1
ATOM 690 N N . THR A 1 90 ? 16.580 6.569 -14.306 1.00 82.56 90 THR A N 1
ATOM 691 C CA . THR A 1 90 ? 16.571 5.751 -13.091 1.00 82.56 90 THR A CA 1
ATOM 692 C C . THR A 1 90 ? 15.258 5.890 -12.328 1.00 82.56 90 THR A C 1
ATOM 694 O O . THR A 1 90 ? 14.494 6.845 -12.492 1.00 82.56 90 THR A O 1
ATOM 697 N N . LEU A 1 91 ? 15.004 4.958 -11.410 1.00 81.69 91 LEU A N 1
ATOM 698 C CA . LEU A 1 91 ? 13.854 5.039 -10.512 1.00 81.69 91 LEU A CA 1
ATOM 699 C C . LEU A 1 91 ? 13.846 6.325 -9.653 1.00 81.69 91 LEU A C 1
ATOM 701 O O . LEU A 1 91 ? 12.776 6.806 -9.277 1.00 81.69 91 LEU A O 1
ATOM 705 N N . ALA A 1 92 ? 15.015 6.889 -9.332 1.00 79.44 92 ALA A N 1
ATOM 706 C CA . ALA A 1 92 ? 15.121 8.143 -8.583 1.00 79.44 92 ALA A CA 1
ATOM 707 C C . ALA A 1 92 ? 14.626 9.343 -9.408 1.00 79.44 92 ALA A C 1
ATOM 709 O O . ALA A 1 92 ? 13.895 10.193 -8.890 1.00 79.44 92 ALA A O 1
ATOM 710 N N . ASP A 1 93 ? 14.944 9.358 -10.702 1.00 82.25 93 ASP A N 1
ATOM 711 C CA . ASP A 1 93 ? 14.475 10.380 -11.638 1.00 82.25 93 ASP A CA 1
ATOM 712 C C . ASP A 1 93 ? 12.952 10.307 -11.802 1.00 82.25 93 ASP A C 1
ATOM 714 O O . ASP A 1 93 ? 12.269 11.330 -11.749 1.00 82.25 93 ASP A O 1
ATOM 718 N N . LEU A 1 94 ? 12.400 9.088 -11.890 1.00 84.81 94 LEU A N 1
ATOM 719 C CA . LEU A 1 94 ? 10.951 8.868 -11.918 1.00 84.81 94 LEU A CA 1
ATOM 720 C C . LEU A 1 94 ? 10.254 9.395 -10.663 1.00 84.81 94 LEU A C 1
ATOM 722 O O . LEU A 1 94 ? 9.240 10.082 -10.763 1.00 84.81 94 LEU A O 1
ATOM 726 N N . ARG A 1 95 ? 10.792 9.095 -9.477 1.00 84.31 95 ARG A N 1
ATOM 727 C CA . ARG A 1 95 ? 10.232 9.589 -8.209 1.00 84.31 95 ARG A CA 1
ATOM 728 C C . ARG A 1 95 ? 10.227 11.112 -8.148 1.00 84.31 95 ARG A C 1
ATOM 730 O O . ARG A 1 95 ? 9.240 11.690 -7.703 1.00 84.31 95 ARG A O 1
ATOM 737 N N . THR A 1 96 ? 11.298 11.740 -8.624 1.00 81.94 96 THR A N 1
ATOM 738 C CA . THR A 1 96 ? 11.418 13.202 -8.676 1.00 81.94 96 THR A CA 1
ATOM 739 C C . THR A 1 96 ? 10.386 13.796 -9.631 1.00 81.94 96 THR A C 1
ATOM 741 O O . THR A 1 96 ? 9.640 14.689 -9.244 1.00 81.94 96 THR A O 1
ATOM 744 N N . ALA A 1 97 ? 10.257 13.237 -10.837 1.00 80.81 97 ALA A N 1
ATOM 745 C CA . ALA A 1 97 ? 9.276 13.693 -11.819 1.00 80.81 97 ALA A CA 1
ATOM 746 C C . ALA A 1 97 ? 7.825 13.531 -11.331 1.00 80.81 97 ALA A C 1
ATOM 748 O O . ALA A 1 97 ? 6.990 14.394 -11.585 1.00 80.81 97 ALA A O 1
ATOM 749 N N . VAL A 1 98 ? 7.515 12.450 -10.606 1.00 82.00 98 VAL A N 1
ATOM 750 C CA . VAL A 1 98 ? 6.182 12.252 -10.016 1.00 82.00 98 VAL A CA 1
ATOM 751 C C . VAL A 1 98 ? 5.917 13.251 -8.892 1.00 82.00 98 VAL A C 1
ATOM 753 O O . VAL A 1 98 ? 4.805 13.768 -8.820 1.00 82.00 98 VAL A O 1
ATOM 756 N N . ALA A 1 99 ? 6.912 13.555 -8.054 1.00 78.06 99 ALA A N 1
ATOM 757 C CA . ALA A 1 99 ? 6.792 14.532 -6.970 1.00 78.06 99 ALA A CA 1
ATOM 758 C C . ALA A 1 99 ? 6.577 15.973 -7.471 1.00 78.06 99 ALA A C 1
ATOM 760 O O . ALA A 1 99 ? 5.980 16.782 -6.767 1.00 78.06 99 ALA A O 1
ATOM 761 N N . GLU A 1 100 ? 7.026 16.290 -8.686 1.00 74.69 100 GLU A N 1
ATOM 762 C CA . GLU 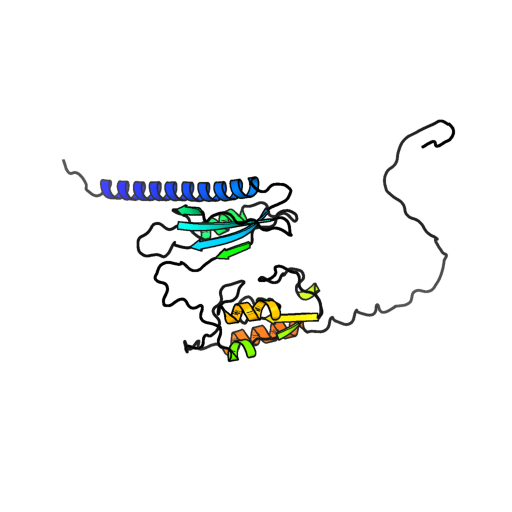A 1 100 ? 6.797 17.589 -9.335 1.00 74.69 100 GLU A CA 1
ATOM 763 C C . GLU A 1 100 ? 5.379 17.748 -9.916 1.00 74.69 100 GLU A C 1
ATOM 765 O O . GLU A 1 100 ? 4.991 18.858 -10.287 1.00 74.69 100 GLU A O 1
ATOM 770 N N . LEU A 1 101 ? 4.588 16.670 -10.013 1.00 71.94 101 LEU A N 1
ATOM 771 C CA . LEU A 1 101 ? 3.212 16.753 -10.513 1.00 71.94 101 LEU A CA 1
ATOM 772 C C . LEU A 1 101 ? 2.298 17.502 -9.524 1.00 71.94 101 LEU A C 1
ATOM 774 O O . LEU A 1 101 ? 2.494 17.404 -8.311 1.00 71.94 101 LEU A O 1
ATOM 778 N N . PRO A 1 102 ? 1.258 18.214 -10.008 1.00 66.88 102 PRO A N 1
ATOM 779 C CA . PRO A 1 102 ? 0.316 18.906 -9.135 1.00 66.88 102 PRO A CA 1
ATOM 780 C C . PRO A 1 102 ? -0.361 17.918 -8.183 1.00 66.88 102 PRO A C 1
ATOM 782 O O . PRO A 1 102 ? -1.076 17.027 -8.632 1.00 66.88 102 PRO A O 1
ATOM 785 N N . ASN A 1 103 ? -0.162 18.093 -6.877 1.00 68.88 103 ASN A N 1
ATOM 786 C CA . ASN A 1 103 ? -0.818 17.293 -5.848 1.00 68.88 103 ASN A CA 1
ATOM 787 C C . ASN A 1 103 ? -2.005 18.073 -5.282 1.00 68.88 103 ASN A C 1
ATOM 789 O O . ASN A 1 103 ? -1.847 18.939 -4.419 1.00 68.88 103 ASN A O 1
ATOM 793 N N . THR A 1 104 ? -3.196 17.808 -5.806 1.00 64.19 104 THR A N 1
ATOM 794 C CA . THR A 1 104 ? -4.437 18.456 -5.358 1.00 64.19 104 THR A CA 1
ATOM 795 C C . THR A 1 104 ? -5.434 17.410 -4.877 1.00 64.19 104 THR A C 1
ATOM 797 O O . THR A 1 104 ? -5.355 16.248 -5.264 1.00 64.19 104 THR A O 1
ATOM 800 N N . LEU A 1 105 ? -6.420 17.810 -4.069 1.00 55.84 105 LEU A N 1
ATOM 801 C CA . LEU A 1 105 ? -7.476 16.897 -3.603 1.00 55.84 105 LEU A CA 1
ATOM 802 C C . LEU A 1 105 ? -8.234 16.217 -4.762 1.00 55.84 105 LEU A C 1
ATOM 804 O O . LEU A 1 105 ? -8.701 15.090 -4.614 1.00 55.84 105 LEU A O 1
ATOM 808 N N . GLN A 1 106 ? -8.320 16.868 -5.928 1.00 57.03 106 GLN A N 1
ATOM 809 C CA . GLN A 1 106 ? -8.901 16.300 -7.148 1.00 57.03 106 GLN A CA 1
ATOM 810 C C . GLN A 1 106 ? -7.902 15.470 -7.986 1.00 57.03 106 GLN A C 1
ATOM 812 O O . GLN A 1 106 ? -8.322 14.546 -8.686 1.00 57.03 106 GLN A O 1
ATOM 817 N N . ALA A 1 107 ? -6.597 15.739 -7.890 1.00 61.91 107 ALA A N 1
ATOM 818 C CA . ALA A 1 107 ? -5.531 15.047 -8.619 1.00 61.91 107 ALA A CA 1
ATOM 819 C C . ALA A 1 107 ? -4.348 14.721 -7.680 1.00 61.91 107 ALA A C 1
ATOM 821 O O . ALA A 1 107 ? -3.377 15.475 -7.635 1.00 61.91 107 ALA A O 1
ATOM 822 N N . PRO A 1 108 ? -4.438 13.639 -6.887 1.00 68.00 108 PRO A N 1
ATOM 823 C CA . PRO A 1 108 ? -3.335 13.159 -6.065 1.00 68.00 108 PRO A CA 1
ATOM 824 C C . PRO A 1 108 ? -2.249 12.502 -6.922 1.00 68.00 108 PRO A C 1
ATOM 826 O O . PRO A 1 108 ? -2.514 12.053 -8.041 1.00 68.00 108 PRO A O 1
ATOM 829 N N . HIS A 1 109 ? -1.037 12.395 -6.371 1.00 77.19 109 HIS A N 1
ATOM 830 C CA . HIS A 1 109 ? 0.054 11.687 -7.040 1.00 77.19 109 HIS A CA 1
ATOM 831 C C . HIS A 1 109 ? -0.328 10.238 -7.393 1.00 77.19 109 HIS A C 1
ATOM 833 O O . HIS A 1 109 ? -0.976 9.554 -6.593 1.00 77.19 109 HIS A O 1
ATOM 839 N N . PRO A 1 110 ? 0.112 9.740 -8.561 1.00 78.69 110 PRO A N 1
ATOM 840 C CA . PRO A 1 110 ? -0.091 8.350 -8.942 1.00 78.69 110 PRO A CA 1
ATOM 841 C C . PRO A 1 110 ? 0.677 7.400 -8.014 1.00 78.69 110 PRO A C 1
ATOM 843 O O . PRO A 1 110 ? 1.825 7.658 -7.640 1.00 78.69 110 PRO A O 1
ATOM 846 N N . LEU A 1 111 ? 0.062 6.263 -7.683 1.00 81.56 111 LEU A N 1
ATOM 847 C CA . LEU A 1 111 ? 0.701 5.207 -6.899 1.00 81.56 111 LEU A CA 1
ATOM 848 C C . LEU A 1 111 ? 1.803 4.526 -7.725 1.00 81.56 111 LEU A C 1
ATOM 850 O O . LEU A 1 111 ? 1.558 4.093 -8.847 1.00 81.56 111 LEU A O 1
ATOM 854 N N . LEU A 1 112 ? 3.011 4.383 -7.178 1.00 82.19 112 LEU A N 1
ATOM 855 C CA . LEU A 1 112 ? 4.123 3.708 -7.860 1.00 82.19 112 LEU A CA 1
ATOM 856 C C . LEU A 1 112 ? 4.185 2.212 -7.500 1.00 82.19 112 LEU A C 1
ATOM 858 O O . LEU A 1 112 ? 4.489 1.853 -6.361 1.00 82.19 112 LEU A O 1
ATOM 862 N N . HIS A 1 113 ? 3.985 1.335 -8.488 1.00 79.62 113 HIS A N 1
ATOM 863 C CA . HIS A 1 113 ? 4.081 -0.123 -8.360 1.00 79.62 113 HIS A CA 1
ATOM 864 C C . HIS A 1 113 ? 5.274 -0.685 -9.159 1.00 79.62 113 HIS A C 1
ATOM 866 O O . HIS A 1 113 ? 5.220 -0.878 -10.363 1.00 79.62 113 HIS A O 1
ATOM 872 N N . ILE A 1 114 ? 6.391 -0.969 -8.495 1.00 81.44 114 ILE A N 1
ATOM 873 C CA . ILE A 1 114 ? 7.601 -1.533 -9.114 1.00 81.44 114 ILE A CA 1
ATOM 874 C C . ILE A 1 114 ? 7.504 -3.071 -9.236 1.00 81.44 114 ILE A C 1
ATOM 876 O O . ILE A 1 114 ? 7.292 -3.781 -8.248 1.00 81.44 114 ILE A O 1
ATOM 880 N N . HIS A 1 115 ? 7.694 -3.586 -10.442 1.00 71.56 115 HIS A N 1
ATOM 881 C CA . HIS A 1 115 ? 7.805 -4.999 -10.778 1.00 71.56 115 HIS A CA 1
ATOM 882 C C . HIS A 1 115 ? 9.278 -5.447 -10.743 1.00 71.56 115 HIS A C 1
ATOM 884 O O . HIS A 1 115 ? 10.169 -4.669 -11.094 1.00 71.56 115 HIS A O 1
ATOM 890 N N . PRO A 1 116 ? 9.565 -6.695 -10.335 1.00 64.62 116 PRO A N 1
ATOM 891 C CA . PRO A 1 116 ? 10.917 -7.243 -10.401 1.00 64.62 116 PRO A CA 1
ATOM 892 C C . PRO A 1 116 ? 11.396 -7.366 -11.859 1.00 64.62 116 PRO A C 1
ATOM 894 O O . PRO A 1 116 ? 10.613 -7.700 -12.748 1.00 64.62 116 PRO A O 1
ATOM 897 N N . ASN A 1 117 ? 12.687 -7.100 -12.087 1.00 62.31 117 ASN A N 1
ATOM 898 C CA . ASN A 1 117 ? 13.357 -7.147 -13.390 1.00 62.31 117 ASN A CA 1
ATOM 899 C C . ASN A 1 117 ? 13.230 -8.553 -14.009 1.00 62.31 117 ASN A C 1
ATOM 901 O O . ASN A 1 117 ? 13.851 -9.513 -13.548 1.00 62.31 117 ASN A O 1
ATOM 905 N N . ASN A 1 118 ? 12.379 -8.689 -15.026 1.00 61.94 118 ASN A N 1
ATOM 906 C CA . ASN A 1 118 ? 12.026 -9.976 -15.617 1.00 61.94 118 ASN A CA 1
ATOM 907 C C . ASN A 1 118 ? 13.002 -10.332 -16.752 1.00 61.94 118 ASN A C 1
ATOM 909 O O . ASN A 1 118 ? 12.642 -10.356 -17.926 1.00 61.94 118 ASN A O 1
ATOM 913 N N . GLY A 1 119 ? 14.267 -10.559 -16.398 1.00 48.50 119 GLY A N 1
ATOM 914 C CA . GLY A 1 119 ? 15.337 -10.922 -17.326 1.00 48.50 119 GLY A CA 1
ATOM 915 C C . GLY A 1 119 ? 15.966 -12.270 -16.982 1.00 48.50 119 GLY A C 1
ATOM 916 O O . GLY A 1 119 ? 17.054 -12.304 -16.417 1.00 48.50 119 GLY A O 1
ATOM 917 N N . GLY A 1 120 ? 15.301 -13.379 -17.329 1.00 36.47 120 GLY A N 1
ATOM 918 C CA . GLY A 1 120 ? 15.932 -14.706 -17.353 1.00 36.47 120 GLY A CA 1
ATOM 919 C C . GLY A 1 120 ? 15.033 -15.884 -16.965 1.00 36.47 120 GLY A C 1
ATOM 920 O O . GLY A 1 120 ? 14.911 -16.215 -15.793 1.00 36.47 120 GLY A O 1
ATOM 921 N N . SER A 1 121 ? 14.514 -16.578 -17.981 1.00 41.56 121 SER A N 1
ATOM 922 C CA . SER A 1 121 ? 14.110 -17.995 -17.975 1.00 41.56 121 SER A CA 1
ATOM 923 C C . SER A 1 121 ? 13.013 -18.444 -16.993 1.00 41.56 121 SER A C 1
ATOM 925 O O . SER A 1 121 ? 13.213 -18.628 -15.792 1.00 41.56 121 SER A O 1
ATOM 927 N N . ASN A 1 122 ? 11.867 -18.778 -17.588 1.00 48.97 122 ASN A N 1
ATOM 928 C CA . ASN A 1 122 ? 10.666 -19.396 -17.018 1.00 48.97 122 ASN A CA 1
ATOM 929 C C . ASN A 1 122 ? 10.898 -20.788 -16.377 1.00 48.97 122 ASN A C 1
ATOM 931 O O . ASN A 1 122 ? 10.332 -21.779 -16.831 1.00 48.97 122 ASN A O 1
ATOM 935 N N . ALA A 1 123 ? 11.714 -20.889 -15.323 1.00 43.78 123 ALA A N 1
ATOM 936 C CA . ALA A 1 123 ? 11.865 -22.134 -14.552 1.00 43.78 123 ALA A CA 1
ATOM 937 C C . ALA A 1 123 ? 12.204 -21.963 -13.055 1.00 43.78 123 ALA A C 1
ATOM 939 O O . ALA A 1 123 ? 12.300 -22.962 -12.348 1.00 43.78 123 ALA A O 1
ATOM 940 N N . ARG A 1 124 ? 12.386 -20.736 -12.534 1.00 45.72 124 ARG A N 1
ATOM 941 C CA . ARG A 1 124 ? 12.679 -20.512 -11.096 1.00 45.72 124 ARG A CA 1
ATOM 942 C C . ARG A 1 124 ? 11.855 -19.431 -10.395 1.00 45.72 124 ARG A C 1
ATOM 944 O O . ARG A 1 124 ? 12.043 -19.233 -9.203 1.00 45.72 124 ARG A O 1
ATOM 951 N N . ASN A 1 125 ? 10.925 -18.780 -11.091 1.00 47.53 125 ASN A N 1
ATOM 952 C CA . ASN A 1 125 ? 10.087 -17.729 -10.512 1.00 47.53 125 ASN A CA 1
ATOM 953 C C . ASN A 1 125 ? 8.638 -18.197 -10.315 1.00 47.53 125 ASN A C 1
ATOM 955 O O . ASN A 1 125 ? 7.694 -17.485 -10.644 1.00 47.53 125 ASN A O 1
ATOM 959 N N . THR A 1 126 ? 8.442 -19.414 -9.795 1.00 47.75 126 THR A N 1
ATOM 960 C CA . THR A 1 126 ? 7.203 -19.664 -9.053 1.00 47.75 126 THR A CA 1
ATOM 961 C C . THR A 1 126 ? 7.265 -18.725 -7.860 1.00 47.75 126 THR A C 1
ATOM 963 O O . THR A 1 126 ? 8.227 -18.832 -7.090 1.00 47.75 126 THR A O 1
ATOM 966 N N . PRO A 1 127 ? 6.342 -17.765 -7.735 1.00 56.16 127 PRO A N 1
ATOM 967 C CA . PRO A 1 127 ? 6.449 -16.779 -6.687 1.00 56.16 127 PRO A CA 1
ATOM 968 C C . PRO A 1 127 ? 6.353 -17.560 -5.367 1.00 56.16 127 PRO A C 1
ATOM 970 O O . PRO A 1 127 ? 5.455 -18.376 -5.157 1.00 56.16 127 PRO A O 1
ATOM 973 N N . VAL A 1 128 ? 7.442 -17.499 -4.594 1.00 67.75 128 VAL A N 1
ATOM 974 C CA . VAL A 1 128 ? 7.593 -18.362 -3.423 1.00 67.75 128 VAL A CA 1
ATOM 975 C C . VAL A 1 128 ? 6.613 -17.829 -2.388 1.00 67.75 128 VAL A C 1
ATOM 977 O O . VAL A 1 128 ? 6.739 -16.654 -2.021 1.00 67.75 128 VAL A O 1
ATOM 980 N N . PRO A 1 129 ? 5.640 -18.640 -1.943 1.00 78.62 129 PRO A N 1
ATOM 981 C CA . PRO A 1 129 ? 4.682 -18.196 -0.950 1.00 78.62 129 PRO A CA 1
ATOM 982 C C . PRO A 1 129 ? 5.405 -17.907 0.363 1.00 78.62 129 PRO A C 1
ATOM 984 O O . PRO A 1 129 ? 6.440 -18.513 0.676 1.00 78.62 129 PRO A O 1
ATOM 987 N N . THR A 1 130 ? 4.844 -17.005 1.163 1.00 81.75 130 THR A N 1
ATOM 988 C CA . THR A 1 130 ? 5.299 -16.853 2.547 1.00 81.75 130 THR A CA 1
ATOM 989 C C . THR A 1 130 ? 5.144 -18.181 3.283 1.00 81.75 130 THR A C 1
ATOM 991 O O . THR A 1 130 ? 4.209 -18.950 3.041 1.00 81.75 130 THR A O 1
ATOM 994 N N . GLN A 1 131 ? 6.060 -18.463 4.207 1.00 84.50 131 GLN A N 1
ATOM 995 C CA . GLN A 1 131 ? 5.946 -19.621 5.080 1.00 84.50 131 GLN A CA 1
ATOM 996 C C . GLN A 1 131 ? 4.601 -19.595 5.819 1.00 84.50 131 GLN A C 1
ATOM 998 O O . GLN A 1 131 ? 4.279 -18.635 6.514 1.00 84.50 131 GLN A O 1
ATOM 1003 N N . ARG A 1 132 ? 3.821 -20.674 5.698 1.00 83.38 132 ARG A N 1
ATOM 1004 C CA . ARG A 1 132 ? 2.454 -20.741 6.234 1.00 83.38 132 ARG A CA 1
ATOM 1005 C C . ARG A 1 132 ? 2.378 -20.478 7.741 1.00 83.38 132 ARG A C 1
ATOM 1007 O O . ARG A 1 132 ? 1.517 -19.720 8.165 1.00 83.38 132 ARG A O 1
ATOM 1014 N N . SER A 1 133 ? 3.307 -21.033 8.524 1.00 84.12 133 SER A N 1
ATOM 1015 C CA . SER A 1 133 ? 3.369 -20.776 9.971 1.00 84.12 133 SER A CA 1
ATOM 1016 C C . SER A 1 133 ? 3.597 -19.295 10.278 1.00 84.12 133 SER A C 1
ATOM 1018 O O . SER A 1 133 ? 2.965 -18.745 11.168 1.00 84.12 133 SER A O 1
ATOM 1020 N N . TYR A 1 134 ? 4.419 -18.612 9.477 1.00 86.75 134 TYR A N 1
ATOM 1021 C CA . TYR A 1 134 ? 4.666 -17.183 9.641 1.00 86.75 134 TYR A CA 1
ATOM 1022 C C . TYR A 1 134 ? 3.426 -16.345 9.318 1.00 86.75 134 TYR A C 1
ATOM 1024 O O . TYR A 1 134 ? 3.109 -15.409 10.044 1.00 86.75 134 TYR A O 1
ATOM 1032 N N . VAL A 1 135 ? 2.697 -16.700 8.253 1.00 88.19 135 VAL A N 1
ATOM 1033 C CA . VAL A 1 135 ? 1.412 -16.067 7.909 1.00 88.19 135 VAL A CA 1
ATOM 1034 C C . VAL A 1 135 ? 0.405 -16.234 9.047 1.00 88.19 135 VAL A C 1
ATOM 1036 O O . VAL A 1 135 ? -0.335 -15.305 9.366 1.00 88.19 135 VAL A O 1
ATOM 1039 N N . GLU A 1 136 ? 0.392 -17.406 9.681 1.00 87.12 136 GLU A N 1
ATOM 1040 C CA . GLU A 1 136 ? -0.489 -17.685 10.809 1.00 87.12 136 GLU A CA 1
ATOM 1041 C C . GLU A 1 136 ? -0.097 -16.901 12.080 1.00 87.12 136 GLU A C 1
ATOM 1043 O O . GLU A 1 136 ? -0.961 -16.536 12.878 1.00 87.12 136 GLU A O 1
ATOM 1048 N N . GLU A 1 137 ? 1.174 -16.560 12.251 1.00 89.06 137 GLU A N 1
ATOM 1049 C CA . GLU A 1 137 ? 1.669 -15.773 13.387 1.00 89.06 137 GLU A CA 1
ATOM 1050 C C . GLU A 1 137 ? 1.531 -14.253 13.209 1.00 89.06 137 GLU A C 1
ATOM 1052 O O . GLU A 1 137 ? 1.778 -13.498 14.157 1.00 89.06 137 GLU A O 1
ATOM 1057 N N . LEU A 1 138 ? 1.141 -13.783 12.017 1.00 92.44 138 LEU A N 1
ATOM 1058 C CA . LEU A 1 138 ? 0.977 -12.355 11.761 1.00 92.44 138 LEU A CA 1
ATOM 1059 C C . LEU A 1 138 ? -0.041 -11.733 12.736 1.00 92.44 138 LEU A C 1
ATOM 1061 O O . LEU A 1 138 ? -1.078 -12.343 13.002 1.00 92.44 138 LEU A O 1
ATOM 1065 N N . PRO A 1 139 ? 0.203 -10.508 13.238 1.00 93.50 139 PRO A N 1
ATOM 1066 C CA . PRO A 1 139 ? -0.747 -9.800 14.085 1.00 93.50 139 PRO A CA 1
ATOM 1067 C C . PRO A 1 139 ? -2.031 -9.492 13.323 1.00 93.50 139 PRO A C 1
ATOM 1069 O O . PRO A 1 139 ? -2.011 -8.746 12.340 1.00 93.50 139 PRO A O 1
ATOM 1072 N N . ARG A 1 140 ? -3.148 -10.037 13.808 1.00 94.38 140 ARG A N 1
ATOM 1073 C CA . ARG A 1 140 ? -4.480 -9.890 13.207 1.00 94.38 140 ARG A CA 1
ATOM 1074 C C . ARG A 1 140 ? -5.473 -9.346 14.223 1.00 94.38 140 ARG A C 1
ATOM 1076 O O . ARG A 1 140 ? -5.358 -9.612 15.421 1.00 94.38 140 ARG A O 1
ATOM 1083 N N . GLY A 1 141 ? -6.485 -8.649 13.732 1.00 94.12 141 GLY A N 1
ATOM 1084 C CA . GLY A 1 141 ? -7.725 -8.431 14.462 1.00 94.12 141 GLY A CA 1
ATOM 1085 C C . GLY A 1 141 ? -8.464 -7.181 14.021 1.00 94.12 141 GLY A C 1
ATOM 1086 O O . GLY A 1 141 ? -8.179 -6.617 12.968 1.00 94.12 141 GLY A O 1
ATOM 1087 N N . LYS A 1 142 ? -9.476 -6.802 14.799 1.00 95.75 142 LYS A N 1
ATOM 1088 C CA . LYS A 1 142 ? -10.480 -5.831 14.362 1.00 95.75 142 LYS A CA 1
ATOM 1089 C C . LYS A 1 142 ? -10.075 -4.399 14.673 1.00 95.75 142 LYS A C 1
ATOM 1091 O O . LYS A 1 142 ? -9.647 -4.118 15.788 1.00 95.75 142 LYS A O 1
ATOM 1096 N N . LEU A 1 143 ? -10.272 -3.493 13.722 1.00 95.31 143 LEU A N 1
ATOM 1097 C CA . LEU A 1 143 ? -10.088 -2.065 13.968 1.00 95.31 143 LEU A CA 1
ATOM 1098 C C . LEU A 1 143 ? -11.143 -1.552 14.957 1.00 95.31 143 LEU A C 1
ATOM 1100 O O . LEU A 1 143 ? -12.334 -1.786 14.753 1.00 95.31 143 LEU A O 1
ATOM 1104 N N . SER A 1 144 ? -10.734 -0.851 16.014 1.00 92.44 144 SER A N 1
ATOM 1105 C CA . SER A 1 144 ? -11.671 -0.286 16.994 1.00 92.44 144 SER A CA 1
ATOM 1106 C C . SER A 1 144 ? -12.343 0.995 16.498 1.00 92.44 144 SER A C 1
ATOM 1108 O O . SER A 1 144 ? -13.548 1.164 16.673 1.00 92.44 144 SER A O 1
ATOM 1110 N N . ASP A 1 145 ? -11.576 1.876 15.858 1.00 90.69 145 ASP A N 1
ATOM 1111 C CA . ASP A 1 145 ? -12.027 3.165 15.343 1.00 90.69 145 ASP A CA 1
ATOM 1112 C C . ASP A 1 145 ? -11.350 3.465 13.996 1.00 90.69 145 ASP A C 1
ATOM 1114 O O . ASP A 1 145 ? -10.125 3.404 13.865 1.00 90.69 145 ASP A O 1
ATOM 1118 N N . ALA A 1 146 ? -12.163 3.813 12.995 1.00 88.75 146 ALA A N 1
ATOM 1119 C CA . ALA A 1 146 ? -11.713 4.209 11.662 1.00 88.75 146 ALA A CA 1
ATOM 1120 C C . ALA A 1 146 ? -10.785 5.439 11.694 1.00 88.75 146 ALA A C 1
ATOM 1122 O O . ALA A 1 146 ? -9.907 5.573 10.840 1.00 88.75 146 ALA A O 1
ATOM 1123 N N . SER A 1 147 ? -10.926 6.313 12.700 1.00 88.31 147 SER A N 1
ATOM 1124 C CA . SER A 1 147 ? -10.099 7.517 12.855 1.00 88.31 147 SER A CA 1
ATOM 1125 C C . SER A 1 147 ? -8.599 7.212 12.994 1.00 88.31 147 SER A C 1
ATOM 1127 O O . SER A 1 147 ? -7.766 8.018 12.581 1.00 88.31 147 SER A O 1
ATOM 1129 N N . LEU A 1 148 ? -8.241 6.024 13.500 1.00 88.69 148 LEU A N 1
ATOM 1130 C CA . LEU A 1 148 ? -6.852 5.598 13.722 1.00 88.69 148 LEU A CA 1
ATOM 1131 C C . LEU A 1 148 ? -6.060 5.354 12.429 1.00 88.69 148 LEU A C 1
ATOM 1133 O O . LEU A 1 148 ? -4.830 5.253 12.491 1.00 88.69 148 LEU A O 1
ATOM 1137 N N . LEU A 1 149 ? -6.762 5.216 11.301 1.00 90.44 149 LEU A N 1
ATOM 1138 C CA . LEU A 1 149 ? -6.213 4.955 9.969 1.00 90.44 149 LEU A CA 1
ATOM 1139 C C . LEU A 1 149 ? -6.841 5.876 8.907 1.00 90.44 149 LEU A C 1
ATOM 1141 O O . LEU A 1 149 ? -6.848 5.528 7.730 1.00 90.44 149 LEU A O 1
ATOM 1145 N N . ALA A 1 150 ? -7.375 7.038 9.299 1.00 85.62 150 ALA A N 1
ATOM 1146 C CA . ALA A 1 150 ? -8.088 7.943 8.390 1.00 85.62 150 ALA A CA 1
ATOM 1147 C C . ALA A 1 150 ? -7.224 8.467 7.224 1.00 85.62 150 ALA A C 1
ATOM 1149 O O . ALA A 1 150 ? -7.750 8.829 6.174 1.00 85.62 150 ALA A O 1
ATOM 1150 N N . ASP A 1 151 ? -5.902 8.501 7.399 1.00 87.06 151 ASP A N 1
ATOM 1151 C CA . ASP A 1 151 ? -4.905 8.895 6.400 1.00 87.06 151 ASP A CA 1
ATOM 1152 C C . ASP A 1 151 ? -4.394 7.718 5.549 1.00 87.06 151 ASP A C 1
ATOM 1154 O O . ASP A 1 151 ? -3.512 7.898 4.705 1.00 87.06 151 ASP A O 1
ATOM 1158 N N . ARG A 1 152 ? -4.918 6.504 5.760 1.00 88.19 152 ARG A N 1
ATOM 1159 C CA . ARG A 1 152 ? -4.433 5.274 5.124 1.00 88.19 152 ARG A CA 1
ATOM 1160 C C . ARG A 1 152 ? -5.554 4.529 4.409 1.00 88.19 152 ARG A C 1
ATOM 1162 O O . ARG A 1 152 ? -6.699 4.493 4.846 1.00 88.19 152 ARG A O 1
ATOM 1169 N N . THR A 1 153 ? -5.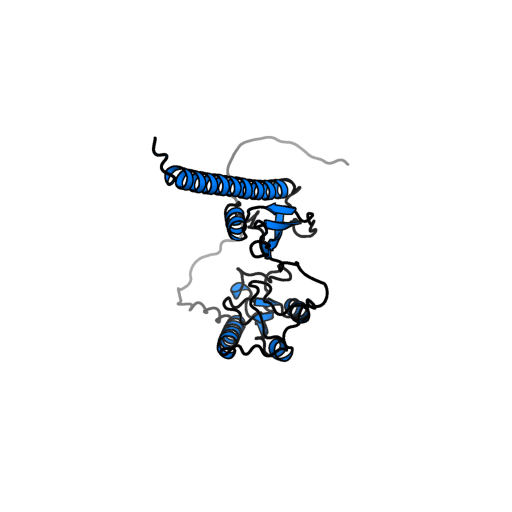189 3.856 3.326 1.00 91.06 153 THR A N 1
ATOM 1170 C CA . THR A 1 153 ? -6.061 2.942 2.582 1.00 91.06 153 THR A CA 1
ATOM 1171 C C . THR A 1 153 ? -5.392 1.584 2.441 1.00 91.06 153 THR A C 1
ATOM 1173 O O . THR A 1 153 ? -4.170 1.450 2.584 1.00 91.06 153 THR A O 1
ATOM 1176 N N . CYS A 1 154 ? -6.183 0.545 2.184 1.00 91.44 154 CYS A N 1
ATOM 1177 C CA . CYS A 1 154 ? -5.625 -0.770 1.916 1.00 91.44 154 CYS A CA 1
ATOM 1178 C C . CYS A 1 154 ? -4.843 -0.742 0.589 1.00 91.44 154 CYS A C 1
ATOM 1180 O O . CYS A 1 154 ? -5.415 -0.396 -0.440 1.00 91.44 154 CYS A O 1
ATOM 1182 N N . PRO A 1 155 ? -3.567 -1.163 0.550 1.00 88.19 155 PRO A N 1
ATOM 1183 C CA . PRO A 1 155 ? -2.760 -1.135 -0.674 1.00 88.19 155 PRO A CA 1
ATOM 1184 C C . PRO A 1 155 ? -3.227 -2.130 -1.749 1.00 88.19 155 PRO A C 1
ATOM 1186 O O . PRO A 1 155 ? -2.743 -2.073 -2.873 1.00 88.19 155 PRO A O 1
ATOM 1189 N N . VAL A 1 156 ? -4.128 -3.058 -1.404 1.00 89.19 156 VAL A N 1
ATOM 1190 C CA . VAL A 1 156 ? -4.621 -4.101 -2.314 1.00 89.19 156 VAL A CA 1
ATOM 1191 C C . VAL A 1 156 ? -5.952 -3.698 -2.951 1.00 89.19 156 VAL A C 1
ATOM 1193 O O . VAL A 1 156 ? -6.056 -3.703 -4.172 1.00 89.19 156 VAL A O 1
ATOM 1196 N N . CYS A 1 157 ? -6.963 -3.338 -2.151 1.00 88.38 157 CYS A N 1
ATOM 1197 C CA . CYS A 1 157 ? -8.276 -2.926 -2.669 1.00 88.38 157 CYS A CA 1
ATOM 1198 C C . CYS A 1 157 ? -8.434 -1.406 -2.829 1.00 88.38 157 CYS A C 1
ATOM 1200 O O . CYS A 1 157 ? -9.377 -0.964 -3.474 1.00 88.38 157 CYS A O 1
ATOM 1202 N N . ILE A 1 158 ? -7.508 -0.604 -2.288 1.00 89.75 158 ILE A N 1
ATOM 1203 C CA . ILE A 1 158 ? -7.505 0.871 -2.353 1.00 89.75 158 ILE A CA 1
ATOM 1204 C C . ILE A 1 158 ? -8.681 1.499 -1.566 1.00 89.75 158 ILE A C 1
ATOM 1206 O O . ILE A 1 158 ? -8.932 2.699 -1.640 1.00 89.75 158 ILE A O 1
ATOM 1210 N N . GLU A 1 159 ? -9.378 0.715 -0.742 1.00 88.06 159 GLU A N 1
ATOM 1211 C CA . GLU A 1 159 ? -10.488 1.184 0.095 1.00 88.06 159 GLU A CA 1
ATOM 1212 C C . GLU A 1 159 ? -10.009 1.705 1.460 1.00 88.06 159 GLU A C 1
ATOM 1214 O O . GLU A 1 159 ? -8.960 1.301 1.977 1.00 88.06 159 GLU A O 1
ATOM 1219 N N . CYS A 1 160 ? -10.786 2.618 2.049 1.00 90.62 160 CYS A N 1
ATOM 1220 C CA . CYS A 1 160 ? -10.572 3.114 3.408 1.00 90.62 160 CYS A CA 1
ATOM 1221 C C . CYS A 1 160 ? -10.898 2.036 4.449 1.00 90.62 160 CYS A C 1
ATOM 1223 O O . CYS A 1 160 ? -11.752 1.179 4.224 1.00 90.62 160 CYS A O 1
ATOM 1225 N N . PHE A 1 161 ? -10.255 2.116 5.613 1.00 92.88 161 PHE A N 1
ATOM 1226 C CA . PHE A 1 161 ? -10.525 1.208 6.726 1.00 92.88 161 PHE A CA 1
ATOM 1227 C C . PHE A 1 161 ? -11.718 1.674 7.563 1.00 92.88 161 PHE A C 1
ATOM 1229 O O . PHE A 1 161 ? -11.815 2.853 7.910 1.00 92.88 161 PHE A O 1
ATOM 1236 N N . ASN A 1 162 ? -12.593 0.740 7.932 1.00 91.88 162 ASN A N 1
ATOM 1237 C CA . ASN A 1 162 ? -13.754 0.994 8.781 1.00 91.88 162 ASN A CA 1
ATOM 1238 C C . ASN A 1 162 ? -13.616 0.312 10.147 1.00 91.88 162 ASN A C 1
ATOM 1240 O O . ASN A 1 162 ? -12.938 -0.705 10.303 1.00 91.88 162 ASN A O 1
ATOM 1244 N N . ALA A 1 163 ? -14.292 0.864 11.158 1.00 92.75 163 ALA A N 1
ATOM 1245 C CA . ALA A 1 163 ? -14.379 0.224 12.466 1.00 92.75 163 ALA A CA 1
ATOM 1246 C C . ALA A 1 163 ? -15.025 -1.167 12.330 1.00 92.75 163 ALA A C 1
ATOM 1248 O O . ALA A 1 163 ? -16.075 -1.323 11.708 1.00 92.75 163 ALA A O 1
ATOM 1249 N N . GLY A 1 164 ? -14.392 -2.177 12.921 1.00 92.12 164 GLY A N 1
ATOM 1250 C CA . GLY A 1 164 ? -14.787 -3.580 12.827 1.00 92.12 164 GLY A CA 1
ATOM 1251 C C . GLY A 1 164 ? -14.102 -4.376 11.713 1.00 92.12 164 GLY A C 1
ATOM 1252 O O . GLY A 1 164 ? -14.179 -5.608 11.761 1.00 92.12 164 GLY A O 1
ATOM 1253 N N . ASP A 1 165 ? -13.406 -3.723 10.775 1.00 93.94 165 ASP A N 1
ATOM 1254 C CA . ASP A 1 165 ? -12.666 -4.403 9.708 1.00 93.94 165 ASP A CA 1
ATOM 1255 C C . ASP A 1 165 ? -11.587 -5.320 10.287 1.00 93.94 165 ASP A C 1
ATOM 1257 O O . ASP A 1 165 ? -10.864 -4.948 11.215 1.00 93.94 165 ASP A O 1
ATOM 1261 N N . GLU A 1 166 ? -11.451 -6.520 9.720 1.00 96.50 166 GLU A N 1
ATOM 1262 C CA . GLU A 1 166 ? -10.381 -7.445 10.081 1.00 96.50 166 GLU A CA 1
ATOM 1263 C C . GLU A 1 166 ? -9.088 -7.062 9.358 1.00 96.50 166 GLU A C 1
ATOM 1265 O O . GLU A 1 166 ? -8.957 -7.198 8.135 1.00 96.50 166 GLU A O 1
ATOM 1270 N N . LEU A 1 167 ? -8.126 -6.578 10.135 1.00 96.44 167 LEU A N 1
ATOM 1271 C CA . LEU A 1 167 ? -6.853 -6.072 9.655 1.00 96.44 167 LEU A CA 1
ATOM 1272 C C . LEU A 1 167 ? -5.709 -6.993 10.046 1.00 96.44 167 LEU A C 1
ATOM 1274 O O . LEU A 1 167 ? -5.776 -7.773 10.998 1.00 96.44 167 LEU A O 1
ATOM 1278 N N . VAL A 1 168 ? -4.617 -6.842 9.314 1.00 96.06 168 VAL A N 1
ATOM 1279 C CA . VAL A 1 168 ? -3.339 -7.487 9.576 1.00 96.06 168 VAL A CA 1
ATOM 1280 C C . VAL A 1 168 ? -2.230 -6.449 9.476 1.00 96.06 168 VAL A C 1
ATOM 1282 O O . VAL A 1 168 ? -2.228 -5.614 8.567 1.00 96.06 168 VAL A O 1
ATOM 1285 N N . VAL A 1 169 ? -1.298 -6.483 10.430 1.00 95.38 169 VAL A N 1
ATOM 1286 C CA . VAL A 1 169 ? -0.125 -5.597 10.455 1.00 95.38 169 VAL A CA 1
ATOM 1287 C C . VAL A 1 169 ? 1.094 -6.399 10.025 1.00 95.38 169 VAL A C 1
ATOM 1289 O O . VAL A 1 169 ? 1.462 -7.383 10.663 1.00 95.38 169 VAL A O 1
ATOM 1292 N N . LEU A 1 170 ? 1.753 -5.966 8.954 1.00 93.19 170 LEU A N 1
ATOM 1293 C CA . LEU A 1 170 ? 2.973 -6.604 8.477 1.00 93.19 170 LEU A CA 1
ATOM 1294 C C . LEU A 1 170 ? 4.191 -6.159 9.306 1.00 93.19 170 LEU A C 1
ATOM 1296 O O . LEU A 1 170 ? 4.387 -4.954 9.488 1.00 93.19 170 LEU A O 1
ATOM 1300 N N . PRO A 1 171 ? 5.081 -7.086 9.716 1.00 91.00 171 PRO A N 1
ATOM 1301 C CA . PRO A 1 171 ? 6.280 -6.815 10.519 1.00 91.00 171 PRO A CA 1
ATOM 1302 C C . PRO A 1 171 ? 7.430 -6.197 9.707 1.00 91.00 171 PRO A C 1
ATOM 1304 O O . PRO A 1 171 ? 8.604 -6.495 9.905 1.00 91.00 171 PRO A O 1
ATOM 1307 N N . CYS A 1 172 ? 7.085 -5.314 8.776 1.00 90.50 172 CYS A N 1
ATOM 1308 C CA . CYS A 1 172 ? 8.017 -4.460 8.060 1.00 90.50 172 CYS A CA 1
ATOM 1309 C C . CYS A 1 172 ? 8.324 -3.199 8.883 1.00 90.50 172 CYS A C 1
ATOM 1311 O O . CYS A 1 172 ? 7.583 -2.839 9.795 1.00 90.50 172 CYS A O 1
ATOM 1313 N N . GLN A 1 173 ? 9.389 -2.476 8.531 1.00 83.38 173 GLN A N 1
ATOM 1314 C CA . GLN A 1 173 ? 9.808 -1.277 9.275 1.00 83.38 173 GLN A CA 1
ATOM 1315 C C . GLN A 1 173 ? 8.712 -0.199 9.376 1.00 83.38 173 GLN A C 1
ATOM 1317 O O . GLN A 1 173 ? 8.641 0.500 10.380 1.00 83.38 173 GLN A O 1
ATOM 1322 N N . GLY A 1 174 ? 7.852 -0.091 8.357 1.00 86.75 174 GLY A N 1
ATOM 1323 C CA . GLY A 1 174 ? 6.753 0.878 8.299 1.00 86.75 174 GLY A CA 1
ATOM 1324 C C . GLY A 1 174 ? 5.432 0.415 8.921 1.00 86.75 174 GLY A C 1
ATOM 1325 O O . GLY A 1 174 ? 4.472 1.176 8.879 1.00 86.75 174 GLY A O 1
ATOM 1326 N N . LEU A 1 175 ? 5.365 -0.812 9.463 1.00 92.56 175 LEU A N 1
ATOM 1327 C CA . LEU A 1 175 ? 4.155 -1.391 10.069 1.00 92.56 175 LEU A CA 1
ATOM 1328 C C . LEU A 1 175 ? 2.910 -1.219 9.179 1.00 92.56 175 LEU A C 1
ATOM 1330 O O . LEU A 1 175 ? 1.891 -0.661 9.584 1.00 92.56 175 LEU A O 1
ATOM 1334 N N . HIS A 1 176 ? 3.026 -1.653 7.922 1.00 93.38 176 HIS A N 1
ATOM 1335 C CA . HIS A 1 176 ? 1.954 -1.517 6.942 1.00 93.38 176 HIS A CA 1
ATOM 1336 C C . HIS A 1 176 ? 0.746 -2.377 7.310 1.00 93.38 176 HIS A C 1
ATOM 1338 O O . HIS A 1 176 ? 0.887 -3.527 7.728 1.00 93.38 176 HIS A O 1
ATOM 1344 N N . VAL A 1 177 ? -0.439 -1.803 7.109 1.00 94.81 177 VAL A N 1
ATOM 1345 C CA . VAL A 1 177 ? -1.728 -2.394 7.468 1.00 94.81 177 VAL A CA 1
ATOM 1346 C C . VAL A 1 177 ? -2.490 -2.755 6.200 1.00 94.81 177 VAL A C 1
ATOM 1348 O O . VAL A 1 177 ? -2.415 -2.055 5.189 1.00 94.81 177 VAL A O 1
ATOM 1351 N N . SER A 1 178 ? -3.205 -3.872 6.216 1.00 94.75 178 SER A N 1
ATOM 1352 C CA . SER A 1 178 ? -4.079 -4.300 5.119 1.00 94.75 178 SER A CA 1
ATOM 1353 C C . SER A 1 178 ? -5.264 -5.078 5.673 1.00 94.75 178 SER A C 1
ATOM 1355 O O . SER A 1 178 ? -5.183 -5.605 6.782 1.00 94.75 178 SER A O 1
ATOM 1357 N N . HIS A 1 179 ? -6.354 -5.187 4.911 1.00 95.50 179 HIS A N 1
ATOM 1358 C CA . HIS A 1 179 ? -7.410 -6.140 5.245 1.00 95.50 179 HIS A CA 1
ATOM 1359 C C . HIS A 1 179 ? -6.864 -7.563 5.172 1.00 95.50 179 HIS A C 1
ATOM 1361 O O . HIS A 1 179 ? -6.143 -7.909 4.230 1.00 95.50 179 HIS A O 1
ATOM 1367 N N . TRP A 1 180 ? -7.247 -8.404 6.129 1.00 94.75 180 TRP A N 1
ATOM 1368 C CA . TRP A 1 180 ? -6.828 -9.804 6.148 1.00 94.75 180 TRP A CA 1
ATOM 1369 C C . TRP A 1 180 ? -7.260 -10.544 4.874 1.00 94.75 180 TRP A C 1
ATOM 1371 O O . TRP A 1 180 ? -6.436 -11.181 4.217 1.00 94.75 180 TRP A O 1
ATOM 1381 N N . ALA A 1 181 ? -8.518 -10.361 4.460 1.00 92.88 181 ALA A N 1
ATOM 1382 C CA . ALA A 1 181 ? -9.070 -10.960 3.244 1.00 92.88 181 ALA A CA 1
ATOM 1383 C C . ALA A 1 181 ? -8.317 -10.548 1.967 1.00 92.88 181 ALA A C 1
ATOM 1385 O O . ALA A 1 181 ? -8.218 -11.335 1.029 1.00 92.88 181 ALA A O 1
ATOM 1386 N N . CYS A 1 182 ? -7.757 -9.335 1.940 1.00 91.06 182 CYS A N 1
ATOM 1387 C CA . CYS A 1 182 ? -6.972 -8.847 0.812 1.00 91.06 182 CYS A CA 1
ATOM 1388 C C . CYS A 1 182 ? -5.529 -9.365 0.840 1.00 91.06 182 CYS A C 1
ATOM 1390 O O . CYS A 1 182 ? -4.955 -9.669 -0.205 1.00 91.06 182 CYS A O 1
ATOM 1392 N N . LEU A 1 183 ? -4.928 -9.470 2.029 1.00 92.25 183 LEU A N 1
ATOM 1393 C CA . LEU A 1 183 ? -3.534 -9.883 2.167 1.00 92.25 183 LEU A CA 1
ATOM 1394 C C . LEU A 1 183 ? -3.353 -11.404 2.046 1.00 92.25 183 LEU A C 1
ATOM 1396 O O . LEU A 1 183 ? -2.333 -11.860 1.536 1.00 92.25 183 LEU A O 1
ATOM 1400 N N . GLN A 1 184 ? -4.331 -12.204 2.471 1.00 89.56 184 GLN A N 1
ATOM 1401 C CA . GLN A 1 184 ? -4.259 -13.665 2.403 1.00 89.56 184 GLN A CA 1
ATOM 1402 C C . GLN A 1 184 ? -3.967 -14.217 0.986 1.00 89.56 184 GLN A C 1
ATOM 1404 O O . GLN A 1 184 ? -3.024 -15.004 0.858 1.00 89.56 184 GLN A O 1
ATOM 1409 N N . PRO A 1 185 ? -4.694 -13.832 -0.088 1.00 88.12 185 PRO A N 1
ATOM 1410 C CA . PRO A 1 185 ? -4.374 -14.294 -1.441 1.00 88.12 185 PRO A CA 1
ATOM 1411 C C . PRO A 1 185 ? -3.017 -13.768 -1.925 1.00 88.12 185 PRO A C 1
ATOM 1413 O O . PRO A 1 185 ? -2.309 -14.474 -2.639 1.00 88.12 185 PRO A O 1
ATOM 1416 N N . TRP A 1 186 ? -2.615 -12.571 -1.487 1.00 88.06 186 TRP A N 1
ATOM 1417 C CA . TRP A 1 186 ? -1.306 -12.011 -1.810 1.00 88.06 186 TRP A CA 1
ATOM 1418 C C . TRP A 1 186 ? -0.169 -12.858 -1.232 1.00 88.06 186 TRP A C 1
ATOM 1420 O O . TRP A 1 186 ? 0.735 -13.227 -1.973 1.00 88.06 186 TRP A O 1
ATOM 1430 N N . LEU A 1 187 ? -0.236 -13.236 0.051 1.00 88.12 187 LEU A N 1
ATOM 1431 C CA . LEU A 1 187 ? 0.801 -14.039 0.725 1.00 88.12 187 LEU A CA 1
ATOM 1432 C C . LEU A 1 187 ? 0.887 -15.489 0.221 1.00 88.12 187 LEU A C 1
ATOM 1434 O O . LEU A 1 187 ? 1.920 -16.149 0.365 1.00 88.12 187 LEU A O 1
ATOM 1438 N N . ALA A 1 188 ? -0.196 -15.986 -0.381 1.00 84.12 188 ALA A N 1
ATOM 1439 C CA . ALA A 1 188 ? -0.224 -17.284 -1.049 1.00 84.12 188 ALA A CA 1
ATOM 1440 C C . ALA A 1 188 ? 0.527 -17.277 -2.390 1.00 84.12 188 ALA A C 1
ATOM 1442 O O . ALA A 1 188 ? 0.920 -18.336 -2.876 1.00 84.12 188 ALA A O 1
ATOM 1443 N N . MET A 1 189 ? 0.718 -16.099 -2.987 1.00 79.25 189 MET A N 1
ATOM 1444 C CA . MET A 1 189 ? 1.412 -15.934 -4.260 1.00 79.25 189 MET A CA 1
ATOM 1445 C C . MET A 1 189 ? 2.803 -15.344 -4.046 1.00 79.25 189 MET A C 1
ATOM 1447 O O . MET A 1 189 ? 3.760 -15.858 -4.596 1.00 79.25 189 MET A O 1
ATOM 1451 N N . ALA A 1 190 ? 2.946 -14.308 -3.228 1.00 82.88 190 ALA A N 1
ATOM 1452 C CA . ALA A 1 190 ? 4.185 -13.575 -3.001 1.00 82.88 190 ALA A CA 1
ATOM 1453 C C . ALA A 1 190 ? 4.569 -13.576 -1.518 1.00 82.88 190 ALA A C 1
ATOM 1455 O O . ALA A 1 190 ? 3.716 -13.653 -0.646 1.00 82.88 190 ALA A O 1
ATOM 1456 N N . HIS A 1 191 ? 5.855 -13.404 -1.219 1.00 85.00 191 HIS A N 1
ATOM 1457 C CA . HIS A 1 191 ? 6.351 -13.271 0.153 1.00 85.00 191 HIS A CA 1
ATOM 1458 C C . HIS A 1 191 ? 6.783 -11.850 0.502 1.00 85.00 191 HIS A C 1
ATOM 1460 O O . HIS A 1 191 ? 7.645 -11.653 1.347 1.00 85.00 191 HIS A O 1
ATOM 1466 N N . THR A 1 192 ? 6.211 -10.845 -0.150 1.00 86.38 192 THR A N 1
ATOM 1467 C CA . THR A 1 192 ? 6.631 -9.452 0.013 1.00 86.38 192 THR A CA 1
ATOM 1468 C C . THR A 1 192 ? 5.481 -8.569 0.470 1.00 86.38 192 THR A C 1
ATOM 1470 O O . THR A 1 192 ? 4.324 -8.780 0.109 1.00 86.38 192 THR A O 1
ATOM 1473 N N . CYS A 1 193 ? 5.797 -7.545 1.263 1.00 88.38 193 CYS A N 1
ATOM 1474 C CA . CYS A 1 193 ? 4.829 -6.518 1.639 1.00 88.38 193 CYS A CA 1
ATOM 1475 C C . CYS A 1 193 ? 4.356 -5.733 0.395 1.00 88.38 193 CYS A C 1
ATOM 1477 O O . CYS A 1 193 ? 5.212 -5.188 -0.311 1.00 88.38 193 CYS A O 1
ATOM 1479 N N . PRO A 1 194 ? 3.038 -5.591 0.148 1.00 87.88 194 PRO A N 1
ATOM 1480 C CA . PRO A 1 194 ? 2.517 -4.878 -1.024 1.00 87.88 194 PRO A CA 1
ATOM 1481 C C . PRO A 1 194 ? 2.893 -3.387 -1.037 1.00 87.88 194 PRO A C 1
ATOM 1483 O O . PRO A 1 194 ? 3.011 -2.791 -2.103 1.00 87.88 194 PRO A O 1
ATOM 1486 N N . SER A 1 195 ? 3.144 -2.787 0.131 1.00 86.62 195 SER A N 1
ATOM 1487 C CA . SER A 1 195 ? 3.491 -1.364 0.244 1.00 86.62 195 SER A CA 1
ATOM 1488 C C . SER A 1 195 ? 4.990 -1.082 0.098 1.00 86.62 195 SER A C 1
ATOM 1490 O O . SER A 1 195 ? 5.370 -0.112 -0.549 1.00 86.62 195 SER A O 1
ATOM 1492 N N . CYS A 1 196 ? 5.865 -1.904 0.694 1.00 83.31 196 CYS A N 1
ATOM 1493 C CA . CYS A 1 196 ? 7.306 -1.605 0.770 1.00 83.31 196 CYS A CA 1
ATOM 1494 C C . CYS A 1 196 ? 8.241 -2.704 0.258 1.00 83.31 196 CYS A C 1
ATOM 1496 O O . CYS A 1 196 ? 9.455 -2.550 0.364 1.00 83.31 196 CYS A O 1
ATOM 1498 N N . ARG A 1 197 ? 7.705 -3.807 -0.278 1.00 84.25 197 ARG A N 1
ATOM 1499 C CA . ARG A 1 197 ? 8.460 -4.989 -0.738 1.00 84.25 197 ARG A CA 1
ATOM 1500 C C . ARG A 1 197 ? 9.364 -5.647 0.305 1.00 84.25 197 ARG A C 1
ATOM 1502 O O . ARG A 1 197 ? 10.225 -6.433 -0.058 1.00 84.25 197 ARG A O 1
ATOM 1509 N N . PHE A 1 198 ? 9.157 -5.369 1.591 1.00 81.94 198 PHE A N 1
ATOM 1510 C CA . PHE A 1 198 ? 9.841 -6.101 2.655 1.00 81.94 198 PHE A CA 1
ATOM 1511 C C . PHE A 1 198 ? 9.578 -7.605 2.509 1.00 81.94 198 PHE A C 1
ATOM 1513 O O . PHE A 1 198 ? 8.414 -8.008 2.437 1.00 81.94 198 PHE A O 1
ATOM 1520 N N . GLU A 1 199 ? 10.648 -8.396 2.449 1.00 82.81 199 GLU A N 1
ATOM 1521 C CA . GLU A 1 199 ? 10.596 -9.849 2.298 1.00 82.81 199 GLU A CA 1
ATOM 1522 C C . GLU A 1 199 ? 10.232 -10.516 3.627 1.00 82.81 199 GLU A C 1
ATOM 1524 O O . GLU A 1 199 ? 10.854 -10.293 4.666 1.00 82.81 199 GLU A O 1
ATOM 1529 N N . LEU A 1 200 ? 9.193 -11.339 3.585 1.00 85.44 200 LEU A N 1
ATOM 1530 C CA . LEU A 1 200 ? 8.738 -12.182 4.676 1.00 85.44 200 LEU A CA 1
ATOM 1531 C C . LEU A 1 200 ? 9.415 -13.556 4.553 1.00 85.44 200 LEU A C 1
ATOM 1533 O O . LEU A 1 200 ? 9.726 -13.987 3.438 1.00 85.44 200 LEU A O 1
ATOM 1537 N N . PRO A 1 201 ? 9.614 -14.277 5.668 1.00 81.06 201 PRO A N 1
ATOM 1538 C CA . PRO A 1 201 ? 10.243 -15.590 5.650 1.00 81.06 201 PRO A CA 1
ATOM 1539 C C . PRO A 1 201 ? 9.545 -16.558 4.690 1.00 81.06 201 PRO A C 1
ATOM 1541 O O . PRO A 1 201 ? 8.320 -16.714 4.699 1.00 81.06 201 PRO A O 1
ATOM 1544 N N . THR A 1 202 ? 10.344 -17.226 3.863 1.00 80.56 202 THR A N 1
ATOM 1545 C CA . THR A 1 202 ? 9.904 -18.318 2.989 1.00 80.56 202 THR A CA 1
ATOM 1546 C C . THR A 1 202 ? 10.366 -19.655 3.565 1.00 80.56 202 THR A C 1
ATOM 1548 O O . THR A 1 202 ? 11.211 -19.705 4.453 1.00 80.56 202 THR A O 1
ATOM 1551 N N . ALA A 1 203 ? 9.830 -20.768 3.060 1.00 65.44 203 ALA A N 1
ATOM 1552 C CA . ALA A 1 203 ? 10.129 -22.111 3.569 1.00 65.44 203 ALA A CA 1
ATOM 1553 C C . ALA A 1 203 ? 11.612 -22.546 3.448 1.00 65.44 203 ALA A C 1
ATOM 1555 O O . ALA A 1 203 ? 11.976 -23.612 3.946 1.00 65.44 203 ALA A O 1
ATOM 1556 N N . LYS A 1 204 ? 12.479 -21.753 2.798 1.00 54.84 204 LYS A N 1
ATOM 1557 C CA . LYS A 1 204 ? 13.928 -21.980 2.782 1.00 54.84 204 LYS A CA 1
ATOM 1558 C C . LYS A 1 204 ? 14.568 -21.171 3.918 1.00 54.84 204 LYS A C 1
ATOM 1560 O O . LYS A 1 204 ? 14.416 -19.951 3.923 1.00 54.84 204 LYS A O 1
ATOM 1565 N N . PRO A 1 205 ? 15.312 -21.796 4.848 1.00 46.00 205 PRO A N 1
ATOM 1566 C CA . PRO A 1 205 ? 15.891 -21.084 5.976 1.00 46.00 205 PRO A CA 1
ATOM 1567 C C . PRO A 1 205 ? 17.066 -20.232 5.487 1.00 46.00 205 PRO A C 1
ATOM 1569 O O . PRO A 1 205 ? 18.207 -20.681 5.440 1.00 46.00 205 PRO A O 1
ATOM 1572 N N . ALA A 1 206 ? 16.796 -18.992 5.095 1.00 46.59 206 ALA A N 1
ATOM 1573 C CA . ALA A 1 206 ? 17.772 -17.925 5.238 1.00 46.59 206 ALA A CA 1
ATOM 1574 C C . ALA A 1 206 ? 17.562 -17.397 6.654 1.00 46.59 206 ALA A C 1
ATOM 1576 O O . ALA A 1 206 ? 16.586 -16.696 6.884 1.00 46.59 206 ALA A O 1
ATOM 1577 N N . ILE A 1 207 ? 18.385 -17.827 7.613 1.00 42.25 207 ILE A N 1
ATOM 1578 C CA . ILE A 1 207 ? 18.307 -17.363 9.004 1.00 42.25 207 ILE A CA 1
ATOM 1579 C C . ILE A 1 207 ? 18.436 -15.832 8.999 1.00 42.25 207 ILE A C 1
ATOM 1581 O O . ILE A 1 207 ? 19.520 -15.341 8.684 1.00 42.25 207 ILE A O 1
ATOM 1585 N N . PRO A 1 208 ? 17.401 -15.052 9.362 1.00 46.09 208 PRO A N 1
ATOM 1586 C CA . PRO A 1 208 ? 17.597 -13.672 9.744 1.00 46.09 208 PRO A CA 1
ATOM 1587 C C . PRO A 1 208 ? 17.744 -13.692 11.265 1.00 46.09 208 PRO A C 1
ATOM 1589 O O . PRO A 1 208 ? 16.752 -13.749 12.002 1.00 46.09 208 PRO A O 1
ATOM 1592 N N . GLU A 1 209 ? 18.984 -13.706 11.752 1.00 45.47 209 GLU A N 1
ATOM 1593 C CA . GLU A 1 209 ? 19.254 -13.449 13.167 1.00 45.47 209 GLU A CA 1
ATOM 1594 C C . GLU A 1 209 ? 18.662 -12.068 13.512 1.00 45.47 209 GLU A C 1
ATOM 1596 O O . GLU A 1 209 ? 19.164 -11.035 13.077 1.00 45.47 209 GLU A O 1
ATOM 1601 N N . GLY A 1 210 ? 17.511 -12.054 14.202 1.00 51.59 210 GLY A N 1
ATOM 1602 C CA . GLY A 1 210 ? 16.762 -10.830 14.534 1.00 51.59 210 GLY A CA 1
ATOM 1603 C C . GLY A 1 210 ? 15.231 -10.875 14.374 1.00 51.59 210 GLY A C 1
ATOM 1604 O O . GLY A 1 210 ? 14.568 -9.887 14.693 1.00 51.59 210 GLY A O 1
ATOM 1605 N N . GLY A 1 211 ? 14.638 -11.991 13.927 1.00 55.00 211 GLY A N 1
ATOM 1606 C CA . GLY A 1 211 ? 13.212 -12.087 13.546 1.00 55.00 211 GLY A CA 1
ATOM 1607 C C . GLY A 1 211 ? 12.140 -11.767 14.609 1.00 55.00 211 GLY A C 1
ATOM 1608 O O . GLY A 1 211 ? 10.991 -11.516 14.250 1.00 55.00 211 GLY A O 1
ATOM 1609 N N . ALA A 1 212 ? 12.479 -11.714 15.901 1.00 62.97 212 ALA A N 1
ATOM 1610 C CA . ALA A 1 212 ? 11.496 -11.470 16.965 1.00 62.97 212 ALA A CA 1
ATOM 1611 C C . ALA A 1 212 ? 11.106 -9.986 17.122 1.00 62.97 212 ALA A C 1
ATOM 1613 O O . ALA A 1 212 ? 9.941 -9.668 17.369 1.00 62.97 212 ALA A O 1
ATOM 1614 N N . ALA A 1 213 ? 12.057 -9.062 16.961 1.00 77.06 213 ALA A N 1
ATOM 1615 C CA . ALA A 1 213 ? 11.822 -7.641 17.228 1.00 77.06 213 ALA A CA 1
ATOM 1616 C C . ALA A 1 213 ? 10.838 -6.973 16.239 1.00 77.06 213 ALA A C 1
ATOM 1618 O O . ALA A 1 213 ? 9.980 -6.207 16.689 1.00 77.06 213 ALA A O 1
ATOM 1619 N N . PRO A 1 214 ? 10.886 -7.251 14.918 1.00 84.38 214 PRO A N 1
ATOM 1620 C CA . PRO A 1 214 ? 9.905 -6.708 13.976 1.00 84.38 214 PRO A CA 1
ATOM 1621 C C . PRO A 1 214 ? 8.485 -7.217 14.252 1.00 84.38 214 PRO A C 1
ATOM 1623 O O . PRO A 1 214 ? 7.531 -6.439 14.225 1.00 84.38 214 PRO A O 1
ATOM 1626 N N . MET A 1 215 ? 8.352 -8.500 14.602 1.00 88.38 215 MET A N 1
ATOM 1627 C CA . MET A 1 215 ? 7.067 -9.115 14.938 1.00 88.38 215 MET A CA 1
ATOM 1628 C C . MET A 1 215 ? 6.454 -8.493 16.201 1.00 88.38 215 MET A C 1
ATOM 1630 O O . MET A 1 215 ? 5.277 -8.140 16.213 1.00 88.38 215 MET A O 1
ATOM 1634 N N . GLN A 1 216 ? 7.253 -8.264 17.248 1.00 89.00 216 GLN A N 1
ATOM 1635 C CA . GLN A 1 216 ? 6.787 -7.613 18.481 1.00 89.00 216 GLN A CA 1
ATOM 1636 C C . GLN A 1 216 ? 6.240 -6.199 18.240 1.00 89.00 216 GLN A C 1
ATOM 1638 O O . GLN A 1 216 ? 5.204 -5.837 18.803 1.00 89.00 216 GLN A O 1
ATOM 1643 N N . LYS A 1 217 ? 6.902 -5.407 17.387 1.00 91.50 217 LYS A N 1
ATOM 1644 C CA . LYS A 1 217 ? 6.421 -4.068 17.005 1.00 91.50 217 LYS A CA 1
ATOM 1645 C C . LYS A 1 217 ? 5.091 -4.138 16.256 1.00 91.50 217 LYS A C 1
ATOM 1647 O O . LYS A 1 217 ? 4.198 -3.343 16.530 1.00 91.50 217 LYS A O 1
ATOM 1652 N N . ALA A 1 218 ? 4.937 -5.118 15.370 1.00 91.81 218 ALA A N 1
ATOM 1653 C CA . ALA A 1 218 ? 3.698 -5.335 14.633 1.00 91.81 218 ALA A CA 1
ATOM 1654 C C . ALA A 1 218 ? 2.529 -5.718 15.557 1.00 91.81 218 ALA A C 1
ATOM 1656 O O . ALA A 1 218 ? 1.435 -5.171 15.430 1.00 91.81 218 ALA A O 1
ATOM 1657 N N . TRP A 1 219 ? 2.770 -6.571 16.558 1.00 91.69 219 TRP A N 1
ATOM 1658 C CA . TRP A 1 219 ? 1.784 -6.866 17.605 1.00 91.69 219 TRP A CA 1
ATOM 1659 C C . TRP A 1 219 ? 1.444 -5.647 18.466 1.00 91.69 219 TRP A C 1
ATOM 1661 O O . TRP A 1 219 ? 0.287 -5.466 18.844 1.00 91.69 219 TRP A O 1
ATOM 1671 N N . ALA A 1 220 ? 2.427 -4.800 18.781 1.00 93.38 220 ALA A N 1
ATOM 1672 C CA . ALA A 1 220 ? 2.182 -3.564 19.517 1.00 93.38 220 ALA A CA 1
ATOM 1673 C C . ALA A 1 220 ? 1.279 -2.601 18.731 1.00 93.38 220 ALA A C 1
ATOM 1675 O O . ALA A 1 220 ? 0.343 -2.050 19.309 1.00 93.38 220 ALA A O 1
ATOM 1676 N N . GLU A 1 221 ? 1.503 -2.463 17.424 1.00 94.06 221 GLU A N 1
ATOM 1677 C CA . GLU A 1 221 ? 0.643 -1.646 16.566 1.00 94.06 221 GLU A CA 1
ATOM 1678 C C . GLU A 1 221 ? -0.758 -2.244 16.426 1.00 94.06 221 GLU A C 1
ATOM 1680 O O . GLU A 1 221 ? -1.743 -1.525 16.562 1.00 94.06 221 GLU A O 1
ATOM 1685 N N . MET A 1 222 ? -0.880 -3.565 16.271 1.00 95.31 222 MET A N 1
ATOM 1686 C CA . MET A 1 222 ? -2.195 -4.211 16.250 1.00 95.31 222 MET A CA 1
ATOM 1687 C C . MET A 1 222 ? -2.973 -3.968 17.553 1.00 95.31 222 MET A C 1
ATOM 1689 O O . MET A 1 222 ? -4.167 -3.679 17.518 1.00 95.31 222 MET A O 1
ATOM 1693 N N . ARG A 1 223 ? -2.300 -3.990 18.712 1.00 94.56 223 ARG A N 1
ATOM 1694 C CA . ARG A 1 223 ? -2.929 -3.617 19.991 1.00 94.56 223 ARG A CA 1
ATOM 1695 C C . ARG A 1 223 ? -3.376 -2.157 20.027 1.00 94.56 223 ARG A C 1
ATOM 1697 O O . ARG A 1 223 ? -4.433 -1.881 20.583 1.00 94.56 223 ARG A O 1
ATOM 1704 N N . ARG A 1 224 ? -2.610 -1.233 19.436 1.00 94.00 224 ARG A N 1
ATOM 1705 C CA . ARG A 1 224 ? -3.007 0.181 19.315 1.00 94.00 224 ARG A CA 1
ATOM 1706 C C . ARG A 1 224 ? -4.286 0.322 18.489 1.00 94.00 224 ARG A C 1
ATOM 1708 O O . ARG A 1 224 ? -5.184 1.046 18.901 1.00 94.00 224 ARG A O 1
ATOM 1715 N N . LEU A 1 225 ? -4.378 -0.396 17.369 1.00 92.88 225 LEU A N 1
ATOM 1716 C CA . LEU A 1 225 ? -5.544 -0.385 16.475 1.00 92.88 225 LEU A CA 1
ATOM 1717 C C . LEU A 1 225 ? -6.792 -1.038 17.084 1.00 92.88 225 LEU A C 1
ATOM 1719 O O . LEU A 1 225 ? -7.902 -0.739 16.660 1.00 92.88 225 LEU A O 1
ATOM 1723 N N . GLN A 1 226 ? -6.614 -1.925 18.061 1.00 92.56 226 GLN A N 1
ATOM 1724 C CA . GLN A 1 226 ? -7.702 -2.589 18.786 1.00 92.56 226 GLN A CA 1
ATOM 1725 C C . GLN A 1 226 ? -8.103 -1.865 20.075 1.00 92.56 226 GLN A C 1
ATOM 1727 O O . GLN A 1 226 ? -9.094 -2.244 20.702 1.00 92.56 226 GLN A O 1
ATOM 1732 N N . ALA A 1 227 ? -7.341 -0.856 20.508 1.00 89.19 227 ALA A N 1
ATOM 1733 C CA . ALA A 1 227 ? -7.618 -0.158 21.753 1.00 89.19 227 ALA A CA 1
ATOM 1734 C C . ALA A 1 227 ? -8.997 0.519 21.668 1.00 89.19 227 ALA A C 1
ATOM 1736 O O . ALA A 1 227 ? -9.267 1.209 20.681 1.00 89.19 227 ALA A O 1
ATOM 1737 N N . PRO A 1 228 ? -9.884 0.331 22.662 1.00 77.69 228 PRO A N 1
ATOM 1738 C CA . PRO A 1 228 ? -11.185 0.981 22.647 1.00 77.69 228 PRO A CA 1
ATOM 1739 C C . PRO A 1 228 ? -10.997 2.504 22.617 1.00 77.69 228 PRO A C 1
ATOM 1741 O O . PRO A 1 228 ? -10.060 3.005 23.253 1.00 77.69 228 PRO A O 1
ATOM 1744 N N . PRO A 1 229 ? -11.865 3.249 21.907 1.00 69.00 229 PRO A N 1
ATOM 1745 C CA . PRO A 1 229 ? -11.817 4.701 21.962 1.00 69.00 229 PRO A CA 1
ATOM 1746 C C . PRO A 1 229 ? -11.938 5.135 23.431 1.00 69.00 229 PRO A C 1
ATOM 1748 O O . PRO A 1 229 ? -12.720 4.531 24.178 1.00 69.00 229 PRO A O 1
ATOM 1751 N N . PRO A 1 230 ? -11.156 6.135 23.883 1.00 68.44 230 PRO A N 1
ATOM 1752 C CA . PRO A 1 230 ? -11.290 6.634 25.241 1.00 68.44 230 PRO A CA 1
ATOM 1753 C C . PRO A 1 230 ? -12.755 7.029 25.466 1.00 68.44 230 PRO A C 1
ATOM 1755 O O . PRO A 1 230 ? -13.365 7.609 24.560 1.00 68.44 230 PRO A O 1
ATOM 1758 N N . PRO A 1 231 ? -13.347 6.703 26.630 1.00 65.31 231 PRO A N 1
ATOM 1759 C CA . PRO A 1 231 ? -14.715 7.105 26.912 1.00 65.31 231 PRO A CA 1
ATOM 1760 C C . PRO A 1 231 ? -14.792 8.616 26.723 1.00 65.31 231 PRO A C 1
ATOM 1762 O O . PRO A 1 231 ? -13.977 9.346 27.292 1.00 65.31 231 PRO A O 1
ATOM 1765 N N . ALA A 1 232 ? -15.721 9.066 25.873 1.00 60.31 232 ALA A N 1
ATOM 1766 C CA . ALA A 1 232 ? -15.950 10.483 25.637 1.00 60.31 232 ALA A CA 1
ATOM 1767 C C . ALA A 1 232 ? -16.024 11.167 27.004 1.00 60.31 232 ALA A C 1
ATOM 1769 O O . ALA A 1 232 ? -16.858 10.790 27.830 1.00 60.31 232 ALA A O 1
ATOM 1770 N N . ALA A 1 233 ? -15.091 12.085 27.273 1.00 54.47 233 ALA A N 1
ATOM 1771 C CA . ALA A 1 233 ? -15.037 12.784 28.543 1.00 54.47 233 ALA A CA 1
ATOM 1772 C C . ALA A 1 233 ? -16.417 13.400 28.778 1.00 54.47 233 ALA A C 1
ATOM 1774 O O . ALA A 1 233 ? -16.847 14.270 28.021 1.00 54.47 233 ALA A O 1
ATOM 1775 N N . ILE A 1 234 ? -17.134 12.890 29.781 1.00 58.47 234 ILE A N 1
ATOM 1776 C CA . ILE A 1 234 ? -18.408 13.461 30.201 1.00 58.47 234 ILE A CA 1
ATOM 1777 C C . ILE A 1 234 ? -18.078 14.912 30.554 1.00 5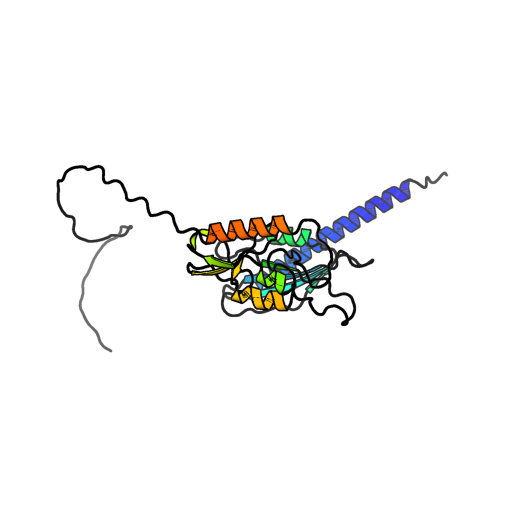8.47 234 ILE A C 1
ATOM 1779 O O . ILE A 1 234 ? -17.227 15.118 31.426 1.00 58.47 234 ILE A O 1
ATOM 1783 N N . PRO A 1 235 ? -18.664 15.921 29.885 1.00 55.06 235 PRO A N 1
ATOM 1784 C CA . PRO A 1 235 ? -18.440 17.293 30.291 1.00 55.06 235 PRO A CA 1
ATOM 1785 C C . PRO A 1 235 ? -18.933 17.393 31.732 1.00 55.06 235 PRO A C 1
ATOM 1787 O O . PRO A 1 235 ? -20.118 17.192 32.003 1.00 55.06 235 PRO A O 1
ATOM 1790 N N . LEU A 1 236 ? -18.009 17.620 32.670 1.00 51.44 236 LEU A N 1
ATOM 1791 C CA . LEU A 1 236 ? -18.349 17.928 34.050 1.00 51.44 236 LEU A CA 1
ATOM 1792 C C . LEU A 1 236 ? -19.209 19.191 33.999 1.00 51.44 236 LEU A C 1
ATOM 1794 O O . LEU A 1 236 ? -18.703 20.292 33.791 1.00 51.44 236 LEU A O 1
ATOM 1798 N N . LEU A 1 237 ? -20.523 19.006 34.119 1.00 55.12 237 LEU A N 1
ATOM 1799 C CA . LEU A 1 237 ? -21.507 20.062 34.304 1.00 55.12 237 LEU A CA 1
ATOM 1800 C C . LEU A 1 237 ? -21.206 20.739 35.644 1.00 55.12 237 LEU A C 1
ATOM 1802 O O . LEU A 1 237 ? -21.765 20.390 36.681 1.00 55.12 237 LEU A O 1
ATOM 1806 N N . VAL A 1 238 ? -20.284 21.699 35.628 1.00 52.31 238 VAL A N 1
ATOM 1807 C CA . VAL A 1 238 ? -20.152 22.680 36.700 1.00 52.31 238 VAL A CA 1
ATOM 1808 C C . VAL A 1 238 ? -21.296 23.666 36.494 1.00 52.31 238 VAL A C 1
ATOM 1810 O O . VAL A 1 238 ? -21.370 24.347 35.472 1.00 52.31 238 VAL A O 1
ATOM 1813 N N . GLY A 1 239 ? -22.255 23.637 37.417 1.00 47.47 239 GLY A N 1
ATOM 1814 C CA . GLY A 1 239 ? -23.528 24.332 37.296 1.00 47.47 239 GLY A CA 1
ATOM 1815 C C . GLY A 1 239 ? -23.399 25.843 37.102 1.00 47.47 239 GLY A C 1
ATOM 1816 O O . GLY A 1 239 ? -22.656 26.518 37.808 1.00 47.47 239 GLY A O 1
ATOM 1817 N N . ALA A 1 240 ? -24.219 26.370 36.196 1.00 44.91 240 ALA A N 1
ATOM 1818 C CA . ALA A 1 240 ? -24.666 27.755 36.211 1.00 44.91 240 ALA A CA 1
ATOM 1819 C C . ALA A 1 240 ? -26.205 27.749 36.275 1.00 44.91 240 ALA A C 1
ATOM 1821 O O . ALA A 1 240 ? -26.832 26.944 35.576 1.00 44.91 240 ALA A O 1
ATOM 1822 N N . PRO A 1 241 ? -26.834 28.576 37.129 1.00 49.59 241 PRO A N 1
ATOM 1823 C CA . PRO A 1 241 ? -28.275 28.560 37.297 1.00 49.59 241 PRO A CA 1
ATOM 1824 C C . PRO A 1 241 ? -28.998 29.268 36.144 1.00 49.59 241 PRO A C 1
ATOM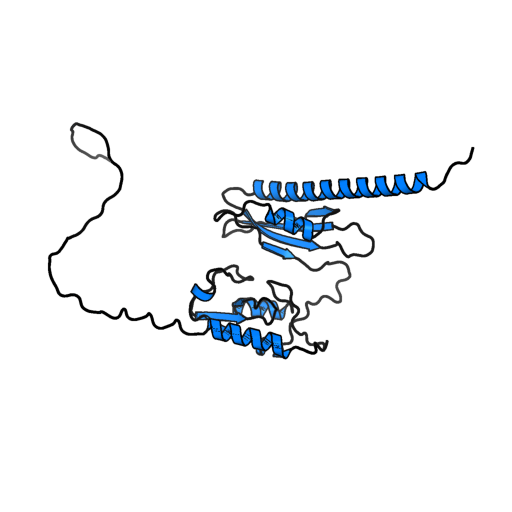 1826 O O . PRO A 1 241 ? -28.518 30.235 35.561 1.00 49.59 241 PRO A O 1
ATOM 1829 N N . VAL A 1 242 ? -30.179 28.709 35.880 1.00 50.50 242 VAL A N 1
ATOM 1830 C CA . VAL A 1 242 ? -31.358 29.169 35.132 1.00 50.50 242 VAL A CA 1
ATOM 1831 C C . VAL A 1 242 ? -31.426 30.680 34.879 1.00 50.50 242 VAL A C 1
ATOM 1833 O O . VAL A 1 242 ? -31.248 31.452 35.813 1.00 50.50 242 VAL A O 1
ATOM 1836 N N . LEU A 1 243 ? -31.799 31.075 33.650 1.00 44.91 243 LEU A N 1
ATOM 1837 C CA . LEU A 1 243 ? -32.936 31.963 33.321 1.00 44.91 243 LEU A CA 1
ATOM 1838 C C . LEU A 1 243 ? -32.944 32.315 31.816 1.00 44.91 243 LEU A C 1
ATOM 1840 O O . LEU A 1 243 ? -31.949 32.791 31.283 1.00 44.91 243 LEU A O 1
ATOM 1844 N N . GLY A 1 244 ? -34.107 32.176 31.164 1.00 37.84 244 GLY A N 1
ATOM 1845 C CA . GLY A 1 244 ? -34.497 33.105 30.092 1.00 37.84 244 GLY A CA 1
ATOM 1846 C C . GLY A 1 244 ? -34.617 32.590 28.652 1.00 37.84 244 GLY A C 1
ATOM 1847 O O . GLY A 1 244 ? -33.773 32.891 27.824 1.00 37.84 244 GLY A O 1
ATOM 1848 N N . ALA A 1 245 ? -35.785 32.010 28.359 1.00 47.00 245 ALA A N 1
ATOM 1849 C CA . ALA A 1 245 ? -36.577 32.175 27.129 1.00 47.00 245 ALA A CA 1
ATOM 1850 C C . ALA A 1 245 ? -36.163 31.474 25.804 1.00 47.00 245 ALA A C 1
ATOM 1852 O O . ALA A 1 245 ? -34.985 31.300 25.506 1.00 47.00 245 ALA A O 1
ATOM 1853 N N . PRO A 1 246 ? -37.163 31.068 24.984 1.00 58.28 246 PRO A N 1
ATOM 1854 C CA . PRO A 1 246 ? -36.968 30.245 23.795 1.00 58.28 246 PRO A CA 1
ATOM 1855 C C . PRO A 1 246 ? -36.840 31.094 22.522 1.00 58.28 246 PRO A C 1
ATOM 1857 O O . PRO A 1 246 ? -37.528 32.102 22.366 1.00 58.28 246 PRO A O 1
ATOM 1860 N N . CYS A 1 247 ? -36.050 30.633 21.552 1.00 32.22 247 CYS A N 1
ATOM 1861 C CA . CYS A 1 247 ? -36.182 31.071 20.167 1.00 32.22 247 CYS A CA 1
ATOM 1862 C C . CYS A 1 247 ? -36.417 29.858 19.263 1.00 32.22 247 CYS A C 1
ATOM 1864 O O . CYS A 1 247 ? -35.561 29.015 19.002 1.00 32.22 247 CYS A O 1
ATOM 1866 N N . THR A 1 248 ? -37.668 29.772 18.835 1.00 41.69 248 THR A N 1
ATOM 1867 C CA . THR A 1 248 ? -38.142 28.999 17.700 1.00 41.69 248 THR A CA 1
ATOM 1868 C C . THR A 1 248 ? -37.268 29.234 16.473 1.00 41.69 248 THR A C 1
ATOM 1870 O O . THR A 1 248 ? -36.968 30.378 16.155 1.00 41.69 248 THR A O 1
ATOM 1873 N N . SER A 1 249 ? -36.955 28.137 15.780 1.00 41.69 249 SER A N 1
ATOM 1874 C CA . SER A 1 249 ? -36.875 27.987 14.322 1.00 41.69 249 SER A CA 1
ATOM 1875 C C . SER A 1 249 ? -36.290 29.125 13.473 1.00 41.69 249 SER A C 1
ATOM 1877 O O . SER A 1 249 ? -36.813 30.237 13.438 1.00 41.69 249 SER A O 1
ATOM 1879 N N . THR A 1 250 ? -35.442 28.687 12.540 1.00 37.09 250 THR A N 1
ATOM 1880 C CA . THR A 1 250 ? -35.297 29.191 11.161 1.00 37.09 250 THR A CA 1
ATOM 1881 C C . THR A 1 250 ? -33.981 29.925 10.894 1.00 37.09 250 THR A C 1
ATOM 1883 O O . THR A 1 250 ? -33.643 30.927 11.511 1.00 37.09 250 THR A O 1
ATOM 1886 N N . THR A 1 251 ? -33.259 29.368 9.918 1.00 43.97 251 THR A N 1
ATOM 1887 C CA . THR A 1 251 ? -32.198 29.941 9.064 1.00 43.97 251 THR A CA 1
ATOM 1888 C C . THR A 1 251 ? -32.436 31.429 8.722 1.00 43.97 251 THR A C 1
ATOM 1890 O O . THR A 1 251 ? -33.605 31.820 8.715 1.00 43.97 251 THR A O 1
ATOM 1893 N N . PRO A 1 252 ? -31.441 32.246 8.286 1.00 47.44 252 PRO A N 1
ATOM 1894 C CA . PRO A 1 252 ? -31.067 32.186 6.863 1.00 47.44 252 PRO A CA 1
ATOM 1895 C C . PRO A 1 252 ? -29.682 32.707 6.413 1.00 47.44 252 PRO A C 1
ATOM 1897 O O . PRO A 1 252 ? -29.003 33.508 7.047 1.00 47.44 252 PRO A O 1
ATOM 1900 N N . SER A 1 253 ? -29.362 32.210 5.216 1.00 37.59 253 SER A N 1
ATOM 1901 C CA . SER A 1 253 ? -28.664 32.797 4.069 1.00 37.59 253 SER A CA 1
ATOM 1902 C C . SER A 1 253 ? -28.108 34.223 4.152 1.00 37.59 253 SER A C 1
ATOM 1904 O O . SER A 1 253 ? -28.790 35.199 4.460 1.00 37.59 253 SER A O 1
ATOM 1906 N N . TRP A 1 254 ? -26.889 34.322 3.642 1.00 45.31 254 TRP A N 1
ATOM 1907 C CA . TRP A 1 254 ? -26.230 35.519 3.159 1.00 45.31 254 TRP A CA 1
ATOM 1908 C C . TRP A 1 254 ? -26.797 35.946 1.790 1.00 45.31 254 TRP A C 1
ATOM 1910 O O . TRP A 1 254 ? -27.206 35.119 0.979 1.00 45.31 254 TRP A O 1
ATOM 1920 N N . VAL A 1 255 ? -26.698 37.259 1.554 1.00 45.25 255 VAL A N 1
ATOM 1921 C CA . VAL A 1 255 ? -26.810 38.023 0.293 1.00 45.25 255 VAL A CA 1
ATOM 1922 C C . VAL A 1 255 ? -28.150 38.712 -0.014 1.00 45.25 255 VAL A C 1
ATOM 1924 O O . VAL A 1 255 ? -29.128 38.144 -0.487 1.00 45.25 255 VAL A O 1
ATOM 1927 N N . ARG A 1 256 ? -28.093 40.031 0.215 1.00 38.47 256 ARG A N 1
ATOM 1928 C CA . ARG A 1 256 ? -28.948 41.113 -0.288 1.00 38.47 256 ARG A CA 1
ATOM 1929 C C . ARG A 1 256 ? -28.974 41.167 -1.822 1.00 38.47 256 ARG A C 1
ATOM 1931 O O . ARG A 1 256 ? -27.918 41.077 -2.433 1.00 38.47 256 ARG A O 1
ATOM 1938 N N . ALA A 1 257 ? -30.115 41.562 -2.390 1.00 40.09 257 ALA A N 1
ATOM 1939 C CA . ALA A 1 257 ? -30.336 42.893 -2.990 1.00 40.09 257 ALA A CA 1
ATOM 1940 C C . ALA A 1 257 ? -31.362 42.850 -4.137 1.00 40.09 257 ALA A C 1
ATOM 1942 O O . ALA A 1 257 ? -31.289 41.995 -5.008 1.00 40.09 257 ALA A O 1
ATOM 1943 N N . GLY A 1 258 ? -32.222 43.874 -4.190 1.00 34.91 258 GLY A N 1
ATOM 1944 C CA . GLY A 1 258 ? -32.633 44.457 -5.471 1.00 34.91 258 GLY A CA 1
ATOM 1945 C C . GLY A 1 258 ? -34.069 44.223 -5.938 1.00 34.91 258 GLY A C 1
ATOM 1946 O O . GLY A 1 258 ? -34.316 43.377 -6.777 1.00 34.91 258 GLY A O 1
ATOM 1947 N N . LEU A 1 259 ? -34.959 45.103 -5.470 1.00 41.62 259 LEU A N 1
ATOM 1948 C CA . LEU A 1 259 ? -35.912 45.873 -6.284 1.00 41.62 259 LEU A CA 1
ATOM 1949 C C . LEU A 1 259 ? -36.939 45.136 -7.177 1.00 41.62 259 LEU A C 1
ATOM 1951 O O . LEU A 1 259 ? -36.661 44.687 -8.279 1.00 41.62 259 LEU A O 1
ATOM 1955 N N . SER A 1 260 ? -38.191 45.314 -6.750 1.00 40.47 260 SER A N 1
ATOM 1956 C CA . SER A 1 260 ? -39.259 45.941 -7.542 1.00 40.47 260 SER A CA 1
ATOM 1957 C C . SER A 1 260 ? -40.017 45.126 -8.599 1.00 40.47 260 SER A C 1
ATOM 1959 O O . SER A 1 260 ? -39.617 44.988 -9.745 1.00 40.47 260 SER A O 1
ATOM 1961 N N . ASN A 1 261 ? -41.282 44.925 -8.223 1.00 37.69 261 ASN A N 1
ATOM 1962 C CA . ASN A 1 261 ? -42.489 45.285 -8.969 1.00 37.69 261 ASN A CA 1
ATOM 1963 C C . ASN A 1 261 ? -43.176 44.271 -9.895 1.00 37.69 261 ASN A C 1
ATOM 1965 O O . ASN A 1 261 ? -42.600 43.665 -10.784 1.00 37.69 261 ASN A O 1
ATOM 1969 N N . ALA A 1 262 ? -44.504 44.321 -9.730 1.00 43.12 262 ALA A N 1
ATOM 1970 C CA . ALA A 1 262 ? -45.572 44.017 -10.676 1.00 43.12 262 ALA A CA 1
ATOM 1971 C C . ALA A 1 262 ? -45.844 42.529 -10.975 1.00 43.12 262 ALA A C 1
ATOM 1973 O O . ALA A 1 262 ? -45.138 41.852 -11.701 1.00 43.12 262 ALA A O 1
ATOM 1974 N N . ARG A 1 263 ? -46.908 41.976 -10.375 1.00 40.72 263 ARG A N 1
ATOM 1975 C CA . ARG A 1 263 ? -48.269 41.930 -10.964 1.00 40.72 263 ARG A CA 1
ATOM 1976 C C . ARG A 1 263 ? -48.323 41.131 -12.276 1.00 40.72 263 ARG A C 1
ATOM 1978 O O . ARG A 1 263 ? -48.180 41.722 -13.338 1.00 40.72 263 ARG A O 1
ATOM 1985 N N . ARG A 1 264 ? -48.774 39.873 -12.205 1.00 47.03 264 ARG A N 1
ATOM 1986 C CA . ARG A 1 264 ? -50.139 39.434 -12.591 1.00 47.03 264 ARG A CA 1
ATOM 1987 C C . ARG A 1 264 ? -50.192 37.921 -12.854 1.00 47.03 264 ARG A C 1
ATOM 1989 O O . ARG A 1 264 ? -49.413 37.404 -13.631 1.00 47.03 264 ARG A O 1
ATOM 1996 N N . LEU A 1 265 ? -51.187 37.300 -12.214 1.00 46.16 265 LEU A N 1
ATOM 1997 C CA . LEU A 1 265 ? -52.159 36.346 -12.772 1.00 46.16 265 LEU A CA 1
ATOM 1998 C C . LEU A 1 265 ? -51.617 35.092 -13.503 1.00 46.16 265 LEU A C 1
ATOM 2000 O O . LEU A 1 265 ? -51.145 35.177 -14.625 1.00 46.16 265 LEU A O 1
ATOM 2004 N N . LEU A 1 266 ? -51.765 33.938 -12.827 1.00 49.41 266 LEU A N 1
ATOM 2005 C CA . LEU A 1 266 ? -52.444 32.680 -13.237 1.00 49.41 266 LEU A CA 1
ATOM 2006 C C . LEU A 1 266 ? -52.759 32.440 -14.743 1.00 49.41 266 LEU A C 1
ATOM 2008 O O . LEU A 1 266 ? -53.085 33.390 -15.445 1.00 49.41 266 LEU A O 1
ATOM 2012 N N . PRO A 1 267 ? -53.049 31.186 -15.167 1.00 53.53 267 PRO A N 1
ATOM 2013 C CA . PRO A 1 267 ? -52.510 29.881 -14.763 1.00 53.53 267 PRO A CA 1
ATOM 2014 C C . PRO A 1 267 ? -52.202 28.947 -15.969 1.00 53.53 267 PRO A C 1
ATOM 2016 O O . PRO A 1 267 ? -52.557 29.220 -17.108 1.00 53.53 267 PRO A O 1
ATOM 2019 N N . ARG A 1 268 ? -51.576 27.799 -15.659 1.00 42.53 268 ARG A N 1
ATOM 2020 C CA . ARG A 1 268 ? -51.632 26.479 -16.336 1.00 42.53 268 ARG A CA 1
ATOM 2021 C C . ARG A 1 268 ? -52.426 26.366 -17.653 1.00 42.53 268 ARG A C 1
ATOM 2023 O O . ARG A 1 268 ? -53.645 26.505 -17.634 1.00 42.53 268 ARG A O 1
ATOM 2030 N N . ALA A 1 269 ? -51.787 25.773 -18.665 1.00 44.81 269 ALA A N 1
ATOM 2031 C CA . ALA A 1 269 ? -52.362 24.642 -19.399 1.00 44.81 269 ALA A CA 1
ATOM 2032 C C . ALA A 1 269 ? -51.291 23.823 -20.151 1.00 44.81 269 ALA A C 1
ATOM 2034 O O . ALA A 1 269 ? -50.595 24.375 -20.991 1.00 44.81 269 ALA A O 1
ATOM 2035 N N . ARG A 1 270 ? -51.318 22.510 -19.869 1.00 45.16 270 ARG A N 1
ATOM 2036 C CA . ARG A 1 270 ? -50.846 21.343 -20.646 1.00 45.16 270 ARG A CA 1
ATOM 2037 C C . ARG A 1 270 ? -49.349 21.105 -20.809 1.00 45.16 270 ARG A C 1
ATOM 2039 O O . ARG A 1 270 ? -48.670 21.898 -21.482 1.00 45.16 270 ARG A O 1
#

Organism: NCBI:txid33657